Protein AF-A0A1Y4L3K4-F1 (afdb_monomer_lite)

pLDDT: mean 82.73, std 16.12, range [32.38, 98.12]

Secondary structure (DSSP, 8-state):
--HHHHHHHHHHHH-SEEE--SS-TT--EEEE--TTSPEEEEEEEEE-TTS-EEEEEEEEEEEE-SS---EEEEEES-S-------SHHHHHHHEEEEES-TTHHHHHHT-HHHHHHHHH-TT-EEEEEESST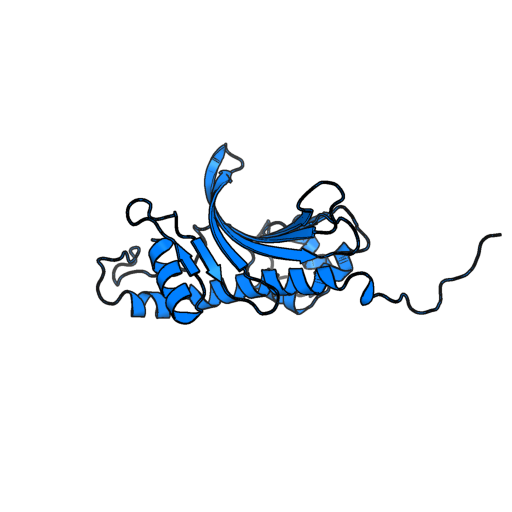T-SEEEEEEEEEGGGS---B-TTS-B--TTSTTHHHHHHTTSHHHHHHHHHHHHHHHHHHHHTTTTT-PPPS-------

Radius of gyration: 19.38 Å; chains: 1; bounding box: 45×39×70 Å

Structure (mmCIF, N/CA/C/O backbone):
data_AF-A0A1Y4L3K4-F1
#
_entry.id   AF-A0A1Y4L3K4-F1
#
loop_
_atom_site.group_PDB
_atom_site.id
_atom_site.type_symbol
_atom_site.label_atom_id
_atom_site.label_alt_id
_atom_site.label_comp_id
_atom_site.label_asym_id
_atom_site.label_entity_id
_atom_site.label_seq_id
_atom_site.pdbx_PDB_ins_code
_atom_site.Cartn_x
_atom_site.Cartn_y
_atom_site.Cartn_z
_atom_site.occupancy
_atom_site.B_iso_or_equiv
_atom_site.auth_seq_id
_atom_site.auth_comp_id
_atom_site.auth_asym_id
_atom_site.auth_atom_id
_atom_site.pdbx_PDB_model_num
ATOM 1 N N . MET A 1 1 ? 12.434 7.063 -12.873 1.00 58.94 1 MET A N 1
ATOM 2 C CA . MET A 1 1 ? 11.404 6.061 -13.219 1.00 58.94 1 MET A CA 1
ATOM 3 C C . MET A 1 1 ? 10.303 6.661 -14.079 1.00 58.94 1 MET A C 1
ATOM 5 O O . MET A 1 1 ? 9.925 7.800 -13.829 1.00 58.94 1 MET A O 1
ATOM 9 N N . ASN A 1 2 ? 9.775 5.928 -15.068 1.00 75.94 2 ASN A N 1
ATOM 10 C CA . ASN A 1 2 ? 8.477 6.252 -15.673 1.00 75.94 2 ASN A CA 1
ATOM 11 C C . ASN A 1 2 ? 7.408 5.359 -15.030 1.00 75.94 2 ASN A C 1
ATOM 13 O O . ASN A 1 2 ? 7.270 4.197 -15.408 1.00 75.94 2 ASN A O 1
ATOM 17 N N . TRP A 1 3 ? 6.687 5.899 -14.043 1.00 85.50 3 TRP A N 1
ATOM 18 C CA . TRP A 1 3 ? 5.635 5.194 -13.300 1.00 85.50 3 TRP A CA 1
ATOM 19 C C . TRP A 1 3 ? 4.641 4.487 -14.229 1.00 85.50 3 TRP A C 1
ATOM 21 O O . TRP A 1 3 ? 4.341 3.310 -14.034 1.00 85.50 3 TRP A O 1
ATOM 31 N N . ASN A 1 4 ? 4.196 5.167 -15.290 1.00 87.62 4 ASN A N 1
ATOM 32 C CA . ASN A 1 4 ? 3.233 4.610 -16.238 1.00 87.62 4 ASN A CA 1
ATOM 33 C C . ASN A 1 4 ? 3.753 3.362 -16.967 1.00 87.62 4 ASN A C 1
ATOM 35 O O . ASN A 1 4 ? 2.945 2.543 -17.397 1.00 87.62 4 ASN A O 1
ATOM 39 N N . ASP A 1 5 ? 5.067 3.228 -17.157 1.00 86.00 5 ASP A N 1
ATOM 40 C CA . ASP A 1 5 ? 5.658 2.095 -17.881 1.00 86.00 5 ASP A CA 1
ATOM 41 C C . ASP A 1 5 ? 5.740 0.869 -16.982 1.00 86.00 5 ASP A C 1
ATOM 43 O O . ASP A 1 5 ? 5.287 -0.210 -17.368 1.00 86.00 5 ASP A O 1
ATOM 47 N N . SER A 1 6 ? 6.255 1.046 -15.764 1.00 87.56 6 SER A N 1
ATOM 48 C CA . SER A 1 6 ? 6.294 -0.021 -14.764 1.00 87.56 6 SER A CA 1
ATOM 49 C C . SER A 1 6 ? 4.882 -0.494 -14.415 1.00 87.56 6 SER A C 1
ATOM 51 O O . SER A 1 6 ? 4.622 -1.698 -14.392 1.00 87.56 6 SER A O 1
ATOM 53 N N . LEU A 1 7 ? 3.941 0.442 -14.230 1.00 91.62 7 LEU A N 1
ATOM 54 C CA . LEU A 1 7 ? 2.546 0.115 -13.941 1.00 91.62 7 LEU A CA 1
ATOM 55 C C . LEU A 1 7 ? 1.859 -0.582 -15.125 1.00 91.62 7 LEU A C 1
ATOM 57 O O . LEU A 1 7 ? 1.079 -1.506 -14.910 1.00 91.62 7 LEU A O 1
ATOM 61 N N . TYR A 1 8 ? 2.180 -0.204 -16.368 1.00 90.88 8 TYR A N 1
ATOM 62 C CA . TYR A 1 8 ? 1.675 -0.892 -17.559 1.00 90.88 8 TYR A CA 1
ATOM 63 C C . TYR A 1 8 ? 2.115 -2.359 -17.595 1.00 90.88 8 TYR A C 1
ATOM 65 O O . TYR A 1 8 ? 1.287 -3.238 -17.828 1.00 90.88 8 TYR A O 1
ATOM 73 N N . TRP A 1 9 ? 3.395 -2.652 -17.351 1.00 91.25 9 TRP A N 1
ATOM 74 C CA . TRP A 1 9 ? 3.873 -4.038 -17.339 1.00 91.25 9 TRP A CA 1
ATOM 75 C C . TRP A 1 9 ? 3.301 -4.839 -16.169 1.00 91.25 9 TRP A C 1
ATOM 77 O O . TRP A 1 9 ? 2.897 -5.982 -16.369 1.00 91.25 9 TRP A O 1
ATOM 87 N N . TYR A 1 10 ? 3.160 -4.220 -14.996 1.00 94.50 10 TYR A N 1
ATOM 88 C CA . TYR A 1 10 ? 2.485 -4.840 -13.858 1.00 94.50 10 TYR A CA 1
ATOM 89 C C . TYR A 1 10 ? 1.027 -5.197 -14.175 1.00 94.50 10 TYR A C 1
ATOM 91 O O . TYR A 1 10 ? 0.609 -6.336 -13.972 1.00 94.50 10 TYR A O 1
ATOM 99 N N . TRP A 1 11 ? 0.277 -4.272 -14.781 1.00 95.12 11 TRP A N 1
ATOM 100 C CA . TRP A 1 11 ? -1.078 -4.532 -15.272 1.00 95.12 11 TRP A CA 1
ATOM 101 C C . TRP A 1 11 ? -1.118 -5.678 -16.292 1.00 95.12 11 TRP A C 1
ATOM 103 O O . TRP A 1 11 ? -1.978 -6.552 -16.207 1.00 95.12 11 TRP A O 1
ATOM 113 N N . ARG A 1 12 ? -0.169 -5.733 -17.235 1.00 94.12 12 ARG A N 1
ATOM 114 C CA . ARG A 1 12 ? -0.100 -6.817 -18.232 1.00 94.12 12 ARG A CA 1
ATOM 115 C C . ARG A 1 12 ? 0.054 -8.204 -17.605 1.00 94.12 12 ARG A C 1
ATOM 117 O O . ARG A 1 12 ? -0.363 -9.173 -18.237 1.00 94.12 12 ARG A O 1
ATOM 124 N N . GLU A 1 13 ? 0.666 -8.302 -16.427 1.00 94.31 13 GLU A N 1
ATOM 125 C CA . GLU A 1 13 ? 0.864 -9.566 -15.707 1.00 94.31 13 GLU A CA 1
ATOM 126 C C . GLU A 1 13 ? -0.266 -9.885 -14.721 1.00 94.31 13 GLU A C 1
ATOM 128 O O . GLU A 1 13 ? -0.588 -11.057 -14.527 1.00 94.31 13 GLU A O 1
ATOM 133 N N . ARG A 1 14 ? -0.865 -8.865 -14.097 1.00 95.38 14 ARG A N 1
ATOM 134 C CA . ARG A 1 14 ? -1.848 -9.031 -13.014 1.00 95.38 14 ARG A CA 1
ATOM 135 C C . ARG A 1 14 ? -3.307 -8.830 -13.435 1.00 95.38 14 ARG A C 1
ATOM 137 O O . ARG A 1 14 ? -4.197 -9.287 -12.726 1.00 95.38 14 ARG A O 1
ATOM 144 N N . GLY A 1 15 ? -3.558 -8.222 -14.592 1.00 94.38 15 GLY A N 1
ATOM 145 C CA . GLY A 1 15 ? -4.903 -7.920 -15.084 1.00 94.38 15 GLY A CA 1
ATOM 146 C C . GLY A 1 15 ? -5.520 -6.672 -14.444 1.00 94.38 15 GLY A C 1
ATOM 147 O O . GLY A 1 15 ? -4.814 -5.839 -13.874 1.00 94.38 15 GLY A O 1
ATOM 148 N N . GLY A 1 16 ? -6.843 -6.535 -14.570 1.00 95.75 16 GLY A N 1
ATOM 149 C CA . GLY A 1 16 ? -7.605 -5.357 -14.147 1.00 95.75 16 GLY A CA 1
ATOM 150 C C . GLY A 1 16 ? -7.757 -4.291 -15.237 1.00 95.75 16 GLY A C 1
ATOM 151 O O . GLY A 1 16 ? -7.582 -4.561 -16.430 1.00 95.75 16 GLY A O 1
ATOM 152 N N . GLU A 1 17 ? -8.052 -3.057 -14.829 1.00 97.19 17 GLU A N 1
ATOM 153 C CA . GLU A 1 17 ? -8.262 -1.912 -15.723 1.00 97.19 17 GLU A CA 1
ATOM 154 C C . GLU A 1 17 ? -7.189 -0.836 -15.519 1.00 97.19 17 GLU A C 1
ATOM 156 O O . GLU A 1 17 ? -7.050 -0.270 -14.434 1.00 97.19 17 GLU A O 1
ATOM 161 N N . PHE A 1 18 ? -6.438 -0.532 -16.580 1.00 94.94 18 PHE A N 1
ATOM 162 C CA . PHE A 1 18 ? -5.343 0.436 -16.558 1.00 94.94 18 PHE A CA 1
ATOM 163 C C . PHE A 1 18 ? -5.672 1.690 -17.368 1.00 94.94 18 PHE A C 1
ATOM 165 O O . PHE A 1 18 ? -6.027 1.619 -18.546 1.00 94.94 18 PHE A O 1
ATOM 172 N N . PHE A 1 19 ? -5.465 2.848 -16.746 1.00 93.19 19 PHE A N 1
ATOM 173 C CA . PHE A 1 19 ? -5.651 4.168 -17.333 1.00 93.19 19 PHE A CA 1
ATOM 174 C C . PHE A 1 19 ? -4.361 4.967 -17.183 1.00 93.19 19 PHE A C 1
ATOM 176 O O . PHE A 1 19 ? -3.813 5.082 -16.092 1.00 93.19 19 PHE A O 1
ATOM 183 N N . ALA A 1 20 ? -3.867 5.555 -18.268 1.00 89.06 20 ALA A N 1
ATOM 184 C CA . ALA A 1 20 ? -2.708 6.436 -18.206 1.00 89.06 20 ALA A CA 1
ATOM 185 C C . ALA A 1 20 ? -2.752 7.476 -19.319 1.00 89.06 20 ALA A C 1
ATOM 187 O O . ALA A 1 20 ? -3.169 7.193 -20.444 1.00 89.06 20 ALA A O 1
ATOM 188 N N . SER A 1 21 ? -2.256 8.676 -19.026 1.00 82.19 21 SER A N 1
ATOM 189 C CA . SER A 1 21 ? -1.976 9.660 -20.063 1.00 82.19 21 SER A CA 1
ATOM 190 C C . SER A 1 21 ? -0.603 9.417 -20.682 1.00 82.19 21 SER A C 1
ATOM 192 O O . SER A 1 21 ? 0.397 9.249 -19.985 1.00 82.19 21 SER A O 1
ATOM 194 N N . MET A 1 22 ? -0.541 9.494 -22.010 1.00 69.38 22 MET A N 1
ATOM 195 C CA . MET A 1 22 ? 0.723 9.544 -22.752 1.00 69.38 22 MET A CA 1
ATOM 196 C C . MET A 1 22 ? 1.490 10.854 -22.518 1.00 69.38 22 MET A C 1
ATOM 198 O O . MET A 1 22 ? 2.701 10.898 -22.711 1.00 69.38 22 MET A O 1
ATOM 202 N N . VAL A 1 23 ? 0.788 11.920 -22.118 1.00 75.00 23 VAL A N 1
ATOM 203 C CA . VAL A 1 23 ? 1.361 13.256 -21.888 1.00 75.00 23 VAL A CA 1
ATOM 204 C C . VAL A 1 23 ? 1.899 13.370 -20.461 1.00 75.00 23 VAL A C 1
ATOM 206 O O . VAL A 1 23 ? 2.991 13.892 -20.245 1.00 75.00 23 VAL A O 1
ATOM 209 N N . TRP A 1 24 ? 1.162 12.833 -19.486 1.00 73.75 24 TRP A N 1
ATOM 210 C CA . TRP A 1 24 ? 1.508 12.908 -18.066 1.00 73.75 24 TRP A CA 1
ATOM 211 C C . TRP A 1 24 ? 2.100 11.581 -17.580 1.00 73.75 24 TRP A C 1
ATOM 213 O O . TRP A 1 24 ? 1.365 10.652 -17.232 1.00 73.75 24 TRP A O 1
ATOM 223 N N . LYS A 1 25 ? 3.436 11.508 -17.537 1.00 70.75 25 LYS A N 1
ATOM 224 C CA . LYS A 1 25 ? 4.221 10.293 -17.226 1.00 70.75 25 LYS A CA 1
ATOM 225 C C . LYS A 1 25 ? 3.962 9.673 -15.843 1.00 70.75 25 LYS A C 1
ATOM 227 O O . LYS A 1 25 ? 4.294 8.512 -15.642 1.00 70.75 25 LYS A O 1
ATOM 232 N N . ASP A 1 26 ? 3.322 10.416 -14.942 1.00 74.31 26 ASP A N 1
ATOM 233 C CA . ASP A 1 26 ? 3.024 9.980 -13.571 1.00 74.31 26 ASP A CA 1
ATOM 234 C C . ASP A 1 26 ? 1.512 9.825 -13.300 1.00 74.31 26 ASP A C 1
ATOM 236 O O . ASP A 1 26 ? 1.094 9.691 -12.158 1.00 74.31 26 ASP A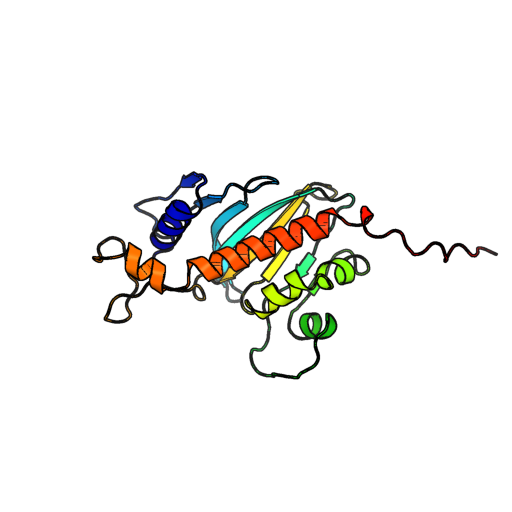 O 1
ATOM 240 N N . SER A 1 27 ? 0.671 9.865 -14.340 1.00 82.12 27 SER A N 1
ATOM 241 C CA . SER A 1 27 ? -0.802 9.823 -14.209 1.00 82.12 27 SER A CA 1
ATOM 242 C C . SER A 1 27 ? -1.417 8.421 -14.194 1.00 82.12 27 SER A C 1
ATOM 244 O O . SER A 1 27 ? -2.639 8.288 -14.213 1.00 82.12 27 SER A O 1
ATOM 246 N N . GLY A 1 28 ? -0.589 7.381 -14.233 1.00 89.06 28 GLY A N 1
ATOM 247 C CA . GLY A 1 28 ? -1.024 5.997 -14.309 1.00 89.06 28 GLY A CA 1
ATOM 248 C C . GLY A 1 28 ? -1.873 5.606 -13.106 1.00 89.06 28 GLY A C 1
ATOM 249 O O . GLY A 1 28 ? -1.483 5.827 -11.957 1.00 89.06 28 GLY A O 1
ATOM 250 N N . LEU A 1 29 ? -3.011 4.995 -13.401 1.00 94.88 29 LEU A N 1
ATOM 251 C CA . LEU A 1 29 ? -3.975 4.477 -12.452 1.00 94.88 29 LEU A CA 1
ATOM 252 C C . LEU A 1 29 ? -4.347 3.056 -12.869 1.00 94.88 29 LEU A C 1
ATOM 254 O O . LEU A 1 29 ? -4.583 2.784 -14.047 1.00 94.88 29 LEU A O 1
ATOM 258 N N . LEU A 1 30 ? -4.396 2.150 -11.902 1.00 97.31 30 LEU A N 1
ATOM 259 C CA . LEU A 1 30 ? -4.756 0.755 -12.108 1.00 97.31 30 LEU A CA 1
ATOM 260 C C . LEU A 1 30 ? -5.822 0.346 -11.091 1.00 97.31 30 LEU A C 1
ATOM 262 O O . LEU A 1 30 ? -5.594 0.428 -9.886 1.00 97.31 30 LEU A O 1
ATOM 266 N N . PHE A 1 31 ? -6.960 -0.133 -11.581 1.00 97.56 31 PHE A N 1
ATOM 267 C CA . PHE A 1 31 ? -7.890 -0.933 -10.794 1.00 97.56 31 PHE A CA 1
ATOM 268 C C . PHE A 1 31 ? -7.497 -2.395 -10.933 1.00 97.56 31 PHE A C 1
ATOM 270 O O . PHE A 1 31 ? -7.731 -3.013 -11.968 1.00 97.56 31 PHE A O 1
ATOM 277 N N . LEU A 1 32 ? -6.865 -2.932 -9.898 1.00 97.31 32 LEU A N 1
ATOM 278 C CA . LEU A 1 32 ? -6.470 -4.328 -9.848 1.00 97.31 32 LEU A CA 1
ATOM 279 C C . LEU A 1 32 ? -7.630 -5.169 -9.307 1.00 97.31 32 LEU A C 1
ATOM 281 O O . LEU A 1 32 ? -8.118 -4.910 -8.204 1.00 97.31 32 LEU A O 1
ATOM 285 N N . ASP A 1 33 ? -8.046 -6.184 -10.060 1.00 93.06 33 ASP A N 1
ATOM 286 C CA . ASP A 1 33 ? -9.106 -7.101 -9.642 1.00 93.06 33 ASP A CA 1
ATOM 287 C C . ASP A 1 33 ? -8.659 -7.945 -8.446 1.00 93.06 33 ASP A C 1
ATOM 289 O O . ASP A 1 33 ? -7.642 -8.636 -8.492 1.00 93.06 33 ASP A O 1
ATOM 293 N N . MET A 1 34 ? -9.452 -7.925 -7.373 1.00 89.44 34 MET A N 1
ATOM 294 C CA . MET A 1 34 ? -9.202 -8.721 -6.172 1.00 89.44 34 MET A CA 1
ATOM 295 C C . MET A 1 34 ? -10.482 -9.434 -5.711 1.00 89.44 34 MET A C 1
ATOM 297 O O . MET A 1 34 ? -11.577 -8.905 -5.916 1.00 89.44 34 MET A O 1
ATOM 301 N N . PRO A 1 35 ? -10.380 -10.576 -4.997 1.00 83.25 35 PRO A N 1
ATOM 302 C CA . PRO A 1 35 ? -11.546 -11.361 -4.570 1.00 83.25 35 PRO A CA 1
ATOM 303 C C . PRO A 1 35 ? -12.603 -10.602 -3.750 1.00 83.25 35 PRO A C 1
ATOM 305 O O . PRO A 1 35 ? -13.779 -10.945 -3.796 1.00 83.25 35 PRO A O 1
ATOM 308 N N . MET A 1 36 ? -12.199 -9.578 -2.991 1.00 82.19 36 MET A N 1
ATOM 309 C CA . MET A 1 36 ? -13.072 -8.804 -2.090 1.00 82.19 36 MET A CA 1
ATOM 310 C C . MET A 1 36 ? -13.332 -7.373 -2.599 1.00 82.19 36 MET A C 1
ATOM 312 O O . MET A 1 36 ? -13.662 -6.481 -1.820 1.00 82.19 36 MET A O 1
ATOM 316 N N . GLY A 1 37 ? -13.170 -7.151 -3.905 1.00 86.50 37 GLY A N 1
ATOM 317 C CA . GLY A 1 37 ? -13.318 -5.847 -4.555 1.00 86.50 37 GLY A CA 1
ATOM 318 C C . GLY A 1 37 ? -11.973 -5.215 -4.921 1.00 86.50 37 GLY A C 1
ATOM 319 O O . GLY A 1 37 ? -10.964 -5.522 -4.285 1.00 86.50 37 GLY A O 1
ATOM 320 N N . PRO A 1 38 ? -11.942 -4.349 -5.948 1.00 93.88 38 PRO A N 1
ATOM 321 C CA . PRO A 1 38 ? -10.705 -3.930 -6.593 1.00 93.88 38 PRO A CA 1
ATOM 322 C C . PRO A 1 38 ? -9.794 -3.119 -5.667 1.00 93.88 38 PRO A C 1
ATOM 324 O O . PRO A 1 38 ? -10.262 -2.358 -4.814 1.00 93.88 38 PRO A O 1
ATOM 327 N N . ALA A 1 39 ? -8.485 -3.250 -5.878 1.00 97.31 39 ALA A N 1
ATOM 328 C CA . ALA A 1 39 ? -7.497 -2.330 -5.332 1.00 97.31 39 ALA A CA 1
ATOM 329 C C . ALA A 1 39 ? -7.272 -1.185 -6.322 1.00 97.31 39 ALA A C 1
ATOM 331 O O . ALA A 1 39 ? -6.984 -1.423 -7.493 1.00 97.31 39 ALA A O 1
ATOM 332 N N . LEU A 1 40 ? -7.370 0.054 -5.850 1.00 97.81 40 LEU A N 1
ATOM 333 C CA . LEU A 1 40 ? -6.941 1.221 -6.611 1.00 97.81 40 LEU A CA 1
ATOM 334 C C . LEU A 1 40 ? -5.448 1.443 -6.377 1.00 97.81 40 LEU A C 1
ATOM 336 O O . LEU A 1 40 ? -5.037 1.660 -5.240 1.00 97.81 40 LEU A O 1
ATOM 340 N N . ILE A 1 41 ? -4.658 1.425 -7.445 1.00 97.56 41 ILE A N 1
ATOM 341 C CA . ILE A 1 41 ? -3.227 1.719 -7.437 1.00 97.56 41 ILE A CA 1
ATOM 342 C C . ILE A 1 41 ? -3.000 3.001 -8.232 1.00 97.56 41 ILE A C 1
ATOM 344 O O . ILE A 1 41 ? -3.333 3.068 -9.415 1.00 97.56 41 ILE A O 1
ATOM 348 N N . GLN A 1 42 ? -2.424 4.017 -7.599 1.00 94.94 42 GLN A N 1
ATOM 349 C CA . GLN A 1 42 ? -2.160 5.307 -8.238 1.00 94.94 42 GLN A CA 1
ATOM 350 C C . GLN A 1 42 ? -0.913 5.982 -7.670 1.00 94.94 42 GLN A C 1
ATOM 352 O O . GLN A 1 42 ? -0.493 5.687 -6.551 1.00 94.94 42 GLN A O 1
ATOM 357 N N . CYS A 1 43 ? -0.345 6.911 -8.437 1.00 91.75 43 CYS A N 1
ATOM 358 C CA . CYS A 1 43 ? 0.689 7.826 -7.968 1.00 91.75 43 CYS A CA 1
ATOM 359 C C . CYS A 1 43 ? 0.060 9.198 -7.690 1.00 91.75 43 CYS A C 1
ATOM 361 O O . CYS A 1 43 ? -0.536 9.816 -8.569 1.00 91.75 43 CYS A O 1
ATOM 363 N N . GLU A 1 44 ? 0.201 9.683 -6.463 1.00 89.75 44 GLU A N 1
ATOM 364 C CA . GLU A 1 44 ? -0.325 10.961 -5.997 1.00 89.75 44 GLU A CA 1
ATOM 365 C C . GLU A 1 44 ? 0.814 11.955 -5.774 1.00 89.75 44 GLU A C 1
ATOM 367 O O . GLU A 1 44 ? 1.882 11.606 -5.268 1.00 89.75 44 GLU A O 1
ATOM 372 N N . LEU A 1 45 ? 0.568 13.221 -6.106 1.00 89.25 45 LEU A N 1
ATOM 373 C CA . LEU A 1 45 ? 1.449 14.319 -5.734 1.00 89.25 45 LEU A CA 1
ATOM 374 C C . LEU A 1 45 ? 0.993 14.868 -4.380 1.00 89.25 45 LEU A C 1
ATOM 376 O O . LEU A 1 45 ? -0.111 15.402 -4.264 1.00 89.25 45 LEU A O 1
ATOM 380 N N . VAL A 1 46 ? 1.829 14.727 -3.356 1.00 89.00 46 VAL A N 1
ATOM 381 C CA . VAL A 1 46 ? 1.486 15.078 -1.975 1.00 89.00 46 VAL A CA 1
ATOM 382 C C . VAL A 1 46 ? 2.451 16.112 -1.395 1.00 89.00 46 VAL A C 1
ATOM 384 O O . VAL A 1 46 ? 3.631 16.123 -1.741 1.00 89.00 46 VAL A O 1
ATOM 387 N N . PRO A 1 47 ? 1.985 16.994 -0.495 1.00 85.94 47 PRO A N 1
ATOM 388 C CA . PRO A 1 47 ? 2.863 17.937 0.181 1.00 85.94 47 PRO A CA 1
ATOM 389 C C . PRO A 1 47 ? 3.737 17.237 1.227 1.00 85.94 47 PRO A C 1
ATOM 391 O O . PRO A 1 47 ? 3.252 16.584 2.157 1.00 85.94 47 PRO A O 1
ATOM 394 N N . GLY A 1 48 ? 5.046 17.423 1.100 1.00 79.12 48 GLY A N 1
ATOM 395 C CA . GLY A 1 48 ? 6.036 17.059 2.101 1.00 79.12 48 GLY A CA 1
ATOM 396 C C . GLY A 1 48 ? 6.063 18.036 3.278 1.00 79.12 48 GLY A C 1
ATOM 397 O O . GLY A 1 48 ? 5.433 19.094 3.275 1.00 79.12 48 GLY A O 1
ATOM 398 N N . ARG A 1 49 ? 6.846 17.708 4.314 1.00 73.75 49 ARG A N 1
ATOM 399 C CA . ARG A 1 49 ? 6.957 18.545 5.530 1.00 73.75 49 ARG A CA 1
ATOM 400 C C . ARG A 1 49 ? 7.532 19.939 5.266 1.00 73.75 49 ARG A C 1
ATOM 402 O O . ARG A 1 49 ? 7.218 20.861 6.006 1.00 73.75 49 ARG A O 1
ATOM 409 N N . SER A 1 50 ? 8.370 20.078 4.240 1.00 78.56 50 SER A N 1
ATOM 410 C CA . SER A 1 50 ? 8.945 21.354 3.799 1.00 78.56 50 SER A CA 1
ATOM 411 C C . SER A 1 50 ? 8.002 22.165 2.901 1.00 78.56 50 SER A C 1
ATOM 413 O O . SER A 1 50 ? 8.380 23.241 2.448 1.00 78.56 50 SER A O 1
ATOM 415 N N . GLY A 1 51 ? 6.807 21.648 2.594 1.00 81.06 51 GLY A N 1
ATOM 416 C CA . GLY A 1 51 ? 5.901 22.215 1.594 1.00 81.06 51 GLY A CA 1
ATOM 417 C C . GLY A 1 51 ? 6.272 21.868 0.148 1.00 81.06 51 GLY A C 1
ATOM 418 O O . GLY A 1 51 ? 5.481 22.133 -0.754 1.00 81.06 51 GLY A O 1
ATOM 419 N N . MET A 1 52 ? 7.431 21.242 -0.089 1.00 86.75 52 MET A N 1
ATOM 420 C CA . MET A 1 52 ? 7.766 20.686 -1.401 1.00 86.75 52 MET A CA 1
ATOM 421 C C . MET A 1 52 ? 6.879 19.484 -1.702 1.00 86.75 52 MET A C 1
ATOM 423 O O . MET A 1 52 ? 6.654 18.640 -0.836 1.00 86.75 52 MET A O 1
ATOM 427 N N . LEU A 1 53 ? 6.379 19.422 -2.932 1.00 87.81 53 LEU A N 1
ATOM 428 C CA . LEU A 1 53 ? 5.589 18.298 -3.404 1.00 87.81 53 LEU A CA 1
ATOM 429 C C . LEU A 1 53 ? 6.511 17.118 -3.717 1.00 87.81 53 LEU A C 1
ATOM 431 O O . LEU A 1 53 ? 7.508 17.285 -4.418 1.00 87.81 53 LEU A O 1
ATOM 435 N N . HIS A 1 54 ? 6.155 15.934 -3.232 1.00 88.31 54 HIS A N 1
ATOM 436 C CA . HIS A 1 54 ? 6.792 14.669 -3.591 1.00 88.31 54 HIS A CA 1
ATOM 437 C C . HIS A 1 54 ? 5.729 13.671 -4.049 1.00 88.31 54 HIS A C 1
ATOM 439 O O . HIS A 1 54 ? 4.527 13.885 -3.867 1.00 88.31 54 HIS A O 1
ATOM 445 N N . ARG A 1 55 ? 6.165 12.598 -4.704 1.00 89.12 55 ARG A N 1
ATOM 446 C CA . ARG A 1 55 ? 5.262 11.580 -5.243 1.00 89.12 55 ARG A CA 1
ATOM 447 C C . ARG A 1 55 ? 5.128 10.431 -4.258 1.00 89.12 55 ARG A C 1
ATOM 449 O O . ARG A 1 55 ? 6.125 9.905 -3.775 1.00 89.12 55 ARG A O 1
ATOM 456 N N . GLU A 1 56 ? 3.901 10.009 -3.999 1.00 92.19 56 GLU A N 1
ATOM 457 C CA . GLU A 1 56 ? 3.616 8.791 -3.250 1.00 92.19 56 GLU A CA 1
ATOM 458 C C . GLU A 1 56 ? 2.769 7.861 -4.096 1.00 92.19 56 GLU A C 1
ATOM 460 O O . GLU A 1 56 ? 1.764 8.276 -4.667 1.00 92.19 56 GLU A O 1
ATOM 465 N N . ILE A 1 57 ? 3.130 6.586 -4.122 1.00 93.69 57 ILE A N 1
ATOM 466 C CA . ILE A 1 57 ? 2.179 5.574 -4.552 1.00 93.69 57 ILE A CA 1
ATOM 467 C C . ILE A 1 57 ? 1.195 5.281 -3.430 1.00 93.69 57 ILE A C 1
ATOM 469 O O . ILE A 1 57 ? 1.559 5.258 -2.250 1.00 93.69 57 ILE A O 1
ATOM 473 N N . ALA A 1 58 ? -0.047 5.035 -3.815 1.00 96.12 58 ALA A N 1
ATOM 474 C CA . ALA A 1 58 ? -1.112 4.615 -2.932 1.00 96.12 58 ALA A CA 1
ATOM 475 C C . ALA A 1 58 ? -1.786 3.373 -3.512 1.00 96.12 58 ALA A C 1
ATOM 477 O O . ALA A 1 58 ? -2.192 3.364 -4.674 1.00 96.12 58 ALA A O 1
ATOM 478 N N . ILE A 1 59 ? -1.900 2.342 -2.679 1.00 97.94 59 ILE A N 1
ATOM 479 C CA . ILE A 1 59 ? -2.727 1.164 -2.921 1.00 97.94 59 ILE A CA 1
ATOM 480 C C . ILE A 1 59 ? -3.872 1.227 -1.926 1.00 97.94 59 ILE A C 1
ATOM 482 O O . ILE A 1 59 ? -3.649 1.110 -0.719 1.00 97.94 59 ILE A O 1
ATOM 486 N N . THR A 1 60 ? -5.083 1.426 -2.429 1.00 98.06 60 THR A N 1
ATOM 487 C CA . THR A 1 60 ? -6.273 1.666 -1.619 1.00 98.06 60 THR A CA 1
ATOM 488 C C . THR A 1 60 ? -7.329 0.604 -1.873 1.00 98.06 60 THR A C 1
ATOM 490 O O . THR A 1 60 ? -7.714 0.332 -3.007 1.00 98.06 60 THR A O 1
ATOM 493 N N . LEU A 1 61 ? -7.831 0.033 -0.784 1.00 97.38 61 LEU A N 1
ATOM 494 C CA . LEU A 1 61 ? -8.902 -0.953 -0.755 1.00 97.38 61 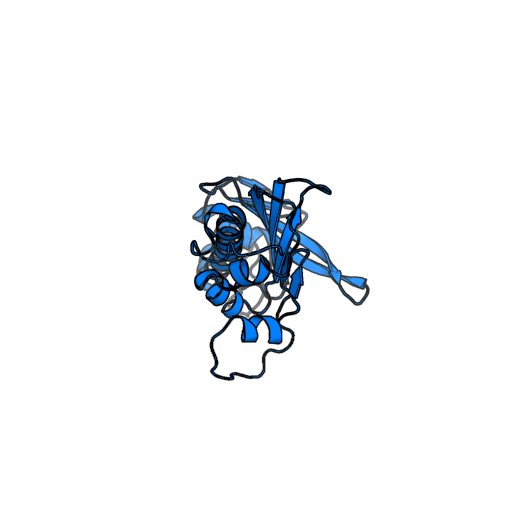LEU A CA 1
ATOM 495 C C . LEU A 1 61 ? -10.061 -0.426 0.086 1.00 97.38 61 LEU A C 1
ATOM 497 O O . LEU A 1 61 ? -9.854 0.276 1.079 1.00 97.38 61 LEU A O 1
ATOM 501 N N . ARG A 1 62 ? -11.286 -0.823 -0.262 1.00 95.31 62 ARG A N 1
ATOM 502 C CA . ARG A 1 62 ? -12.441 -0.642 0.623 1.00 95.31 62 ARG A CA 1
ATOM 503 C C . ARG A 1 62 ? -12.474 -1.741 1.679 1.00 95.31 62 ARG A C 1
ATOM 505 O O . ARG A 1 62 ? -12.145 -2.892 1.404 1.00 95.31 62 ARG A O 1
ATOM 512 N N . ALA A 1 63 ? -12.904 -1.372 2.876 1.00 92.94 63 ALA A N 1
ATOM 513 C CA . ALA A 1 63 ? -13.175 -2.281 3.977 1.00 92.94 63 ALA A CA 1
ATOM 514 C C . ALA A 1 63 ? -14.521 -1.931 4.616 1.00 92.94 63 ALA A C 1
ATOM 516 O O . ALA A 1 63 ? -14.907 -0.762 4.671 1.00 92.94 63 ALA A O 1
ATOM 517 N N . SER A 1 64 ? -15.204 -2.934 5.155 1.00 90.50 64 SER A N 1
ATOM 518 C CA . SER A 1 64 ? -16.394 -2.748 5.984 1.00 90.50 64 SER A CA 1
ATOM 519 C C . SER A 1 64 ? -16.058 -3.200 7.397 1.00 90.50 64 SER A C 1
ATOM 521 O O . SER A 1 64 ? -15.635 -4.333 7.608 1.00 90.50 64 SER A O 1
ATOM 523 N N . MET A 1 65 ? -16.216 -2.305 8.367 1.00 89.56 65 MET A N 1
ATOM 524 C CA . MET A 1 65 ? -15.892 -2.554 9.770 1.00 89.56 65 MET A CA 1
ATOM 525 C C . MET A 1 65 ? -17.124 -2.288 10.625 1.00 89.56 65 MET A C 1
ATOM 527 O O . MET A 1 65 ? -17.888 -1.373 10.336 1.00 89.56 65 MET A O 1
ATOM 531 N N . GLU A 1 66 ? -17.309 -3.047 11.704 1.00 86.62 66 GLU A N 1
ATOM 532 C CA . GLU A 1 66 ? -18.505 -2.897 12.548 1.00 86.62 66 GLU A CA 1
ATOM 533 C C . GLU A 1 66 ? -18.583 -1.539 13.253 1.00 86.62 66 GLU A C 1
ATOM 535 O O . GLU A 1 66 ? -19.672 -1.037 13.535 1.00 86.62 66 GLU A O 1
ATOM 540 N N . GLN A 1 67 ? -17.425 -0.933 13.518 1.00 86.00 67 GLN A N 1
ATOM 541 C CA . GLN A 1 67 ? -17.311 0.364 14.171 1.00 86.00 67 GLN A CA 1
ATOM 542 C C . GLN A 1 67 ? -16.332 1.270 13.416 1.00 86.00 67 GLN A C 1
ATOM 544 O O . GLN A 1 67 ? -15.326 0.764 12.894 1.00 86.00 67 GLN A O 1
ATOM 549 N N . PRO A 1 68 ? -16.592 2.594 13.391 1.00 89.94 68 PRO A N 1
ATOM 550 C CA . PRO A 1 68 ? -15.661 3.582 12.862 1.00 89.94 68 PRO A CA 1
ATOM 551 C C . PRO A 1 68 ? -14.293 3.467 13.532 1.00 89.94 68 PRO A C 1
ATOM 553 O O . PRO A 1 68 ? -14.187 3.421 14.757 1.00 89.94 68 PRO A O 1
ATOM 556 N N . TYR A 1 69 ? -13.240 3.432 12.727 1.00 91.25 69 TYR A N 1
ATOM 557 C CA . TYR A 1 69 ? -11.882 3.241 13.202 1.00 91.25 69 TYR A CA 1
ATOM 558 C C . TYR A 1 69 ? -10.881 3.976 12.330 1.00 91.25 69 TYR A C 1
ATOM 560 O O . TYR A 1 69 ? -10.902 3.910 11.102 1.00 91.25 69 TYR A O 1
ATOM 568 N N . TYR A 1 70 ? -9.974 4.670 12.998 1.00 93.25 70 TYR A N 1
ATOM 569 C CA . TYR A 1 70 ? -8.858 5.340 12.372 1.00 93.25 70 TYR A CA 1
ATOM 570 C C . TYR A 1 70 ? -7.553 4.754 12.899 1.00 93.25 70 TYR A C 1
ATOM 572 O O . TYR A 1 70 ? -7.380 4.595 14.108 1.00 93.25 70 TYR A O 1
ATOM 580 N N . LEU A 1 71 ? -6.622 4.499 11.985 1.00 94.56 71 LEU A N 1
ATOM 581 C CA . LEU A 1 71 ? -5.253 4.099 12.270 1.00 94.56 71 LEU A CA 1
ATOM 582 C C . LEU A 1 71 ? -4.307 4.714 11.242 1.00 94.56 71 LEU A C 1
ATOM 584 O O . LEU A 1 71 ? -4.565 4.674 10.045 1.00 94.56 71 LEU A O 1
ATOM 588 N N . ILE A 1 72 ? -3.158 5.196 11.697 1.00 95.31 72 ILE A N 1
ATOM 589 C CA . ILE A 1 72 ? -1.993 5.457 10.857 1.00 95.31 72 ILE A CA 1
ATOM 590 C C . ILE A 1 72 ? -0.784 4.782 11.487 1.00 95.31 72 ILE A C 1
ATOM 592 O O . ILE A 1 72 ? -0.434 5.079 12.628 1.00 95.31 72 ILE A O 1
ATOM 596 N N . VAL A 1 73 ? -0.103 3.951 10.706 1.00 94.62 73 VAL A N 1
ATOM 597 C CA . VAL A 1 73 ? 1.222 3.404 11.002 1.00 94.62 73 VAL A CA 1
ATOM 598 C C . VAL A 1 73 ? 2.200 4.057 10.036 1.00 94.62 73 VAL A C 1
ATOM 600 O O . VAL A 1 73 ? 2.189 3.765 8.844 1.00 94.62 73 VAL A O 1
ATOM 603 N N . ARG A 1 74 ? 3.025 4.986 10.522 1.00 93.31 74 ARG A N 1
ATOM 604 C CA . ARG A 1 74 ? 3.985 5.713 9.677 1.00 93.31 74 ARG A CA 1
ATOM 605 C C . ARG A 1 74 ? 5.157 4.820 9.240 1.00 93.31 74 ARG A C 1
ATOM 607 O O . ARG A 1 74 ? 5.424 3.785 9.846 1.00 93.31 74 ARG A O 1
ATOM 614 N N . ARG A 1 75 ? 5.878 5.268 8.208 1.00 90.69 75 ARG A N 1
ATOM 615 C CA . ARG A 1 75 ? 7.203 4.752 7.819 1.00 90.69 75 ARG A CA 1
ATOM 616 C C . ARG A 1 75 ? 8.181 4.771 8.996 1.00 90.69 75 ARG A C 1
ATOM 618 O O . ARG A 1 75 ? 7.997 5.560 9.933 1.00 90.69 75 ARG A O 1
ATOM 625 N N . GLU A 1 76 ? 9.193 3.914 8.949 1.00 88.75 76 GLU A N 1
ATOM 626 C CA . GLU A 1 76 ? 10.211 3.846 10.000 1.00 88.75 76 GLU A CA 1
ATOM 627 C C . GLU A 1 76 ? 11.001 5.153 10.113 1.00 88.75 76 GLU A C 1
ATOM 629 O O . GLU A 1 76 ? 11.253 5.839 9.121 1.00 88.75 76 GLU A O 1
ATOM 634 N N . ARG A 1 77 ? 11.353 5.534 11.348 1.00 68.19 77 ARG A N 1
ATOM 635 C CA . ARG A 1 77 ? 12.104 6.770 11.626 1.00 68.19 77 ARG A CA 1
ATOM 636 C C . ARG A 1 77 ? 13.622 6.605 11.496 1.00 68.19 77 ARG A C 1
ATOM 638 O O . ARG A 1 77 ? 14.287 7.608 11.262 1.00 68.19 77 ARG A O 1
ATOM 645 N N . PHE A 1 78 ? 14.151 5.389 11.656 1.00 55.25 78 PHE A N 1
ATOM 646 C CA . PHE A 1 78 ? 15.588 5.100 11.680 1.00 55.25 78 PHE A CA 1
ATOM 647 C C . PHE A 1 78 ? 15.875 3.702 11.116 1.00 55.25 78 PHE A C 1
ATOM 649 O O . PHE A 1 78 ? 15.334 2.720 11.613 1.00 55.25 78 PHE A O 1
ATOM 656 N N . SER A 1 79 ? 16.750 3.609 10.115 1.00 49.94 79 SER A N 1
ATOM 657 C CA . SER A 1 79 ? 17.205 2.359 9.489 1.00 49.94 79 SER A CA 1
ATOM 658 C C . SER A 1 79 ? 18.578 1.930 10.030 1.00 49.94 79 SER A C 1
ATOM 660 O O . SER A 1 79 ? 19.529 1.821 9.259 1.00 49.94 79 SER A O 1
ATOM 662 N N . GLY A 1 80 ? 18.742 1.805 11.354 1.00 42.12 80 GLY A N 1
ATOM 663 C CA . GLY A 1 80 ? 20.095 1.743 11.935 1.00 42.12 80 GLY A CA 1
ATOM 664 C C . GLY A 1 80 ? 20.301 0.950 13.221 1.00 42.12 80 GLY A C 1
ATOM 665 O O . GLY A 1 80 ? 21.318 1.167 13.873 1.00 42.12 80 GLY A O 1
ATOM 666 N N . ARG A 1 81 ? 19.390 0.062 13.625 1.00 41.91 81 ARG A N 1
ATOM 667 C CA . ARG A 1 81 ? 19.673 -0.841 14.748 1.00 41.91 81 ARG A CA 1
ATOM 668 C C . ARG A 1 81 ? 18.956 -2.17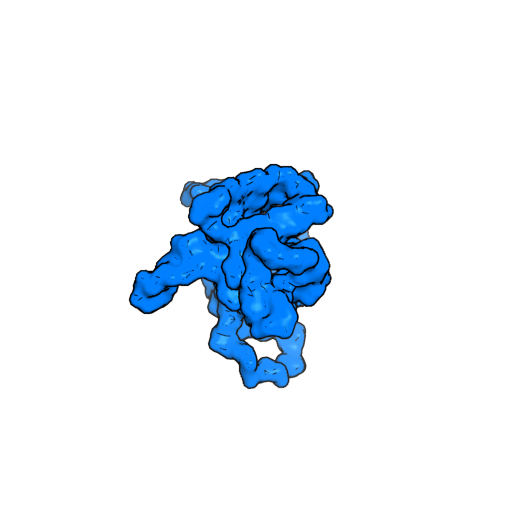1 14.554 1.00 41.91 81 ARG A C 1
ATOM 670 O O . ARG A 1 81 ? 17.737 -2.240 14.670 1.00 41.91 81 ARG A O 1
ATOM 677 N N . GLU A 1 82 ? 19.725 -3.181 14.171 1.00 49.62 82 GLU A N 1
ATOM 678 C CA . GLU A 1 82 ? 19.325 -4.583 14.242 1.00 49.62 82 GLU A CA 1
ATOM 679 C C . GLU A 1 82 ? 19.445 -5.002 15.710 1.00 49.62 82 GLU A C 1
ATOM 681 O O . GLU A 1 82 ? 20.520 -5.386 16.156 1.00 49.62 82 GLU A O 1
ATOM 686 N N . ASP A 1 83 ? 18.369 -4.848 16.480 1.00 47.91 83 ASP A N 1
ATOM 687 C CA . ASP A 1 83 ? 18.257 -5.490 17.789 1.00 47.91 83 ASP A CA 1
ATOM 688 C C . ASP A 1 83 ? 17.263 -6.658 17.642 1.00 47.91 83 ASP A C 1
ATOM 690 O O . ASP A 1 83 ? 16.112 -6.479 17.236 1.00 47.91 83 ASP A O 1
ATOM 694 N N . GLU A 1 84 ? 17.750 -7.870 17.911 1.00 47.97 84 GLU A N 1
ATOM 695 C CA . GLU A 1 84 ? 17.029 -9.143 17.828 1.00 47.97 84 GLU A CA 1
ATOM 696 C C . GLU A 1 84 ? 15.979 -9.269 18.948 1.00 47.97 84 GLU A C 1
ATOM 698 O O . GLU A 1 84 ? 16.191 -9.983 19.919 1.00 47.97 84 GLU A O 1
ATOM 703 N N . GLU A 1 85 ? 14.822 -8.612 18.837 1.00 46.84 85 GLU A N 1
ATOM 704 C CA . GLU A 1 85 ? 13.655 -8.953 19.669 1.00 46.84 85 GLU A CA 1
ATOM 705 C C . GLU A 1 85 ? 12.331 -8.735 18.909 1.00 46.84 85 GLU A C 1
ATOM 707 O O . GLU A 1 85 ? 11.791 -7.637 18.782 1.00 46.84 85 GLU A O 1
ATOM 712 N N . SER A 1 86 ? 11.803 -9.839 18.372 1.00 48.75 86 SER A N 1
ATOM 713 C CA . SER A 1 86 ? 10.630 -9.905 17.493 1.00 48.75 86 SER A CA 1
ATOM 714 C C . SER A 1 86 ? 9.314 -9.667 18.256 1.00 48.75 86 SER A C 1
ATOM 716 O O . SER A 1 86 ? 8.799 -10.571 18.919 1.00 48.75 86 SER A O 1
ATOM 718 N N . GLY A 1 87 ? 8.698 -8.486 18.104 1.00 56.16 87 GLY A N 1
ATOM 719 C CA . GLY A 1 87 ? 7.346 -8.232 18.623 1.00 56.16 87 GLY A CA 1
ATOM 720 C C . GLY A 1 87 ? 6.659 -6.953 18.122 1.00 56.16 87 GLY A C 1
ATOM 721 O O . GLY A 1 87 ? 7.256 -6.117 17.450 1.00 56.16 87 GLY A O 1
ATOM 722 N N . VAL A 1 88 ? 5.380 -6.771 18.489 1.00 56.38 88 VAL A N 1
ATOM 723 C CA . VAL A 1 88 ? 4.573 -5.552 18.209 1.00 56.38 88 VAL A CA 1
ATOM 724 C C . VAL A 1 88 ? 5.208 -4.298 18.817 1.00 56.38 88 VAL A C 1
ATOM 726 O O . VAL A 1 88 ? 5.111 -3.209 18.247 1.00 56.38 88 VAL A O 1
ATOM 729 N N . PHE A 1 89 ? 5.872 -4.459 19.967 1.00 53.72 89 PHE A N 1
ATOM 730 C CA . PHE A 1 89 ? 6.600 -3.385 20.636 1.00 53.72 89 PHE A CA 1
ATOM 731 C C . PHE A 1 89 ? 7.697 -2.808 19.731 1.00 53.72 89 PHE A C 1
ATOM 733 O O . PHE A 1 89 ? 7.770 -1.588 19.606 1.00 53.72 89 PHE A O 1
ATOM 740 N N . GLU A 1 90 ? 8.446 -3.638 18.999 1.00 63.59 90 GLU A N 1
ATOM 741 C CA . GLU A 1 90 ? 9.493 -3.189 18.070 1.00 63.59 90 GLU A CA 1
ATOM 742 C C . GLU A 1 90 ? 8.920 -2.301 16.949 1.00 63.59 90 GLU A C 1
ATOM 744 O O . GLU A 1 90 ? 9.413 -1.198 16.701 1.00 63.59 90 GLU A O 1
ATOM 749 N N . LEU A 1 91 ? 7.804 -2.712 16.331 1.00 65.19 91 LEU A N 1
ATOM 750 C CA . LEU A 1 91 ? 7.134 -1.905 15.304 1.00 65.19 91 LEU A CA 1
ATOM 751 C C . LEU A 1 91 ? 6.668 -0.556 15.859 1.00 65.19 91 LEU A C 1
ATOM 753 O O . LEU A 1 91 ? 6.851 0.468 15.204 1.00 65.19 91 LEU A O 1
ATOM 757 N N . SER A 1 92 ? 6.100 -0.533 17.068 1.00 63.47 92 SER A N 1
ATOM 758 C CA . SER A 1 92 ? 5.651 0.712 17.710 1.00 63.47 92 SER A CA 1
ATOM 759 C C . SER A 1 92 ? 6.793 1.642 18.134 1.00 63.47 92 SER A C 1
ATOM 761 O O . SER A 1 92 ? 6.601 2.855 18.217 1.00 63.47 92 SER A O 1
ATOM 763 N N . VAL A 1 93 ? 7.987 1.089 18.361 1.00 68.12 93 VAL A N 1
ATOM 764 C CA . VAL A 1 93 ? 9.209 1.846 18.659 1.00 68.12 93 VAL A CA 1
ATOM 765 C C . VAL A 1 93 ? 9.802 2.434 17.375 1.00 68.12 93 VAL A C 1
ATOM 767 O O . VAL A 1 93 ? 10.184 3.606 17.346 1.00 68.12 93 VAL A O 1
ATOM 770 N N . ARG A 1 94 ? 9.830 1.659 16.284 1.00 79.62 94 ARG A N 1
ATOM 771 C CA . ARG A 1 94 ? 10.417 2.076 14.995 1.00 79.62 94 ARG A CA 1
ATOM 772 C C . ARG A 1 94 ? 9.503 2.999 14.189 1.00 79.62 94 ARG A C 1
ATOM 774 O O . ARG A 1 94 ? 9.985 3.834 13.414 1.00 79.62 94 ARG A O 1
ATOM 781 N N . ARG A 1 95 ? 8.184 2.884 14.376 1.00 87.25 95 ARG A N 1
ATOM 782 C CA . ARG A 1 95 ? 7.152 3.586 13.599 1.00 87.25 95 ARG A CA 1
ATOM 783 C C . ARG A 1 95 ? 6.256 4.422 14.501 1.00 87.25 95 ARG A C 1
ATOM 785 O O . ARG A 1 95 ? 5.847 4.011 15.576 1.00 87.25 95 ARG A O 1
ATOM 792 N N . ASN A 1 96 ? 5.874 5.611 14.033 1.00 89.00 96 ASN A N 1
ATOM 793 C CA . ASN A 1 96 ? 4.861 6.398 14.739 1.00 89.00 96 ASN A CA 1
ATOM 794 C C . ASN A 1 96 ? 3.465 5.847 14.432 1.00 89.00 96 ASN A C 1
ATOM 796 O O . ASN A 1 96 ? 3.038 5.893 13.277 1.00 89.00 96 ASN A O 1
ATOM 800 N N . ILE A 1 97 ? 2.763 5.387 15.465 1.00 91.25 97 ILE A N 1
ATOM 801 C CA . ILE A 1 97 ? 1.398 4.869 15.360 1.00 91.25 97 ILE A CA 1
ATOM 802 C C . ILE A 1 97 ? 0.422 5.880 15.967 1.00 91.25 97 ILE A C 1
ATOM 804 O O . ILE A 1 97 ? 0.672 6.438 17.036 1.00 91.25 97 ILE A O 1
ATOM 808 N N . ARG A 1 98 ? -0.693 6.133 15.279 1.00 92.69 98 ARG A N 1
ATOM 809 C CA . ARG A 1 98 ? -1.813 6.953 15.765 1.00 92.69 98 ARG A CA 1
ATOM 810 C C . ARG A 1 98 ? -3.107 6.210 15.512 1.00 92.69 98 ARG A C 1
ATOM 812 O O . ARG A 1 98 ? -3.296 5.734 14.403 1.00 92.69 98 ARG A O 1
ATOM 819 N N . SER A 1 99 ? -3.992 6.143 16.494 1.00 93.19 99 SER A N 1
ATOM 820 C CA . SER A 1 99 ? -5.229 5.374 16.381 1.00 93.19 99 SER A CA 1
ATOM 821 C C . SER A 1 99 ? -6.358 5.991 17.195 1.00 93.19 99 SER A C 1
ATOM 823 O O . SER A 1 99 ? -6.090 6.678 18.180 1.00 93.19 99 SER A O 1
ATOM 825 N N . SER A 1 100 ? -7.603 5.743 16.786 1.00 91.44 100 SER A N 1
ATOM 826 C CA . SER A 1 100 ? -8.802 6.096 17.554 1.00 91.44 100 SER A CA 1
ATOM 827 C C . SER A 1 100 ? -9.175 5.054 18.612 1.00 91.44 100 SER A C 1
ATOM 829 O O . SER A 1 100 ? -9.944 5.373 19.511 1.00 91.44 100 SER A O 1
ATOM 831 N N . ASP A 1 101 ? -8.653 3.826 18.514 1.00 87.81 101 ASP A N 1
ATOM 832 C CA . ASP A 1 101 ? -8.956 2.727 19.440 1.00 87.81 101 ASP A CA 1
ATOM 833 C C . ASP A 1 101 ? -7.666 1.981 19.844 1.00 87.81 101 ASP A C 1
ATOM 835 O O . ASP A 1 101 ? -7.142 1.149 19.084 1.00 87.81 101 ASP A O 1
ATOM 839 N N . PRO A 1 102 ? -7.124 2.272 21.040 1.00 82.25 102 PRO A N 1
ATOM 840 C CA . PRO A 1 102 ? -5.942 1.601 21.571 1.00 82.25 102 PRO A CA 1
ATOM 841 C C . PRO A 1 102 ? -6.121 0.105 21.859 1.00 82.25 102 PRO A C 1
ATOM 843 O O . PRO A 1 102 ? -5.114 -0.592 21.913 1.00 82.25 102 PRO A O 1
ATOM 846 N N . ALA A 1 103 ? -7.346 -0.408 22.027 1.00 83.25 103 ALA A N 1
ATOM 847 C CA . ALA A 1 103 ? -7.595 -1.829 22.287 1.00 83.25 103 ALA A CA 1
ATOM 848 C C . ALA A 1 103 ? -7.610 -2.651 20.989 1.00 83.25 103 ALA A C 1
ATOM 850 O O . ALA A 1 103 ? -7.049 -3.745 20.933 1.00 83.25 103 ALA A O 1
ATOM 851 N N . ARG A 1 104 ? -8.174 -2.092 19.913 1.00 84.12 104 ARG A N 1
ATOM 852 C CA . ARG A 1 104 ? -8.184 -2.720 18.579 1.00 84.12 104 ARG A CA 1
ATOM 853 C C . ARG A 1 104 ? -6.821 -2.693 17.884 1.00 84.12 104 ARG A C 1
ATOM 855 O O . ARG A 1 104 ? -6.504 -3.569 17.082 1.00 84.12 104 ARG A O 1
ATOM 862 N N . THR A 1 105 ? -6.004 -1.681 18.165 1.00 87.94 105 THR A N 1
ATOM 863 C CA . THR A 1 105 ? -4.730 -1.467 17.454 1.00 87.94 105 THR A CA 1
ATOM 864 C C . THR A 1 105 ? -3.725 -2.614 17.635 1.00 87.94 105 THR A C 1
ATOM 866 O O . THR A 1 105 ? -3.197 -3.079 16.624 1.00 87.94 105 THR A O 1
ATOM 869 N N . PRO A 1 106 ? -3.478 -3.132 18.856 1.00 85.75 106 PRO A N 1
ATOM 870 C CA . PRO A 1 106 ? -2.641 -4.309 19.053 1.00 85.75 106 PRO A CA 1
ATOM 871 C C . PRO A 1 106 ? -3.129 -5.516 18.262 1.00 85.75 106 PRO A C 1
ATOM 873 O O . PRO A 1 106 ? -2.312 -6.156 17.616 1.00 85.75 106 PRO A O 1
ATOM 876 N N . TYR A 1 107 ? -4.437 -5.787 18.230 1.00 84.62 107 TYR A N 1
ATOM 877 C CA . TYR A 1 107 ? -4.979 -6.908 17.459 1.00 84.62 107 TYR A CA 1
ATOM 878 C C . TYR A 1 107 ? -4.608 -6.816 15.980 1.00 84.62 107 TYR A C 1
ATOM 880 O O . TYR A 1 107 ? -4.151 -7.802 15.400 1.00 84.62 107 TYR A O 1
ATOM 888 N N . LEU A 1 108 ? -4.744 -5.628 15.375 1.00 86.56 108 LEU A N 1
ATOM 889 C CA . LEU A 1 108 ? -4.375 -5.457 13.975 1.00 86.56 108 LEU A CA 1
ATOM 890 C C . LEU A 1 108 ? -2.877 -5.722 13.759 1.00 86.56 108 LEU A 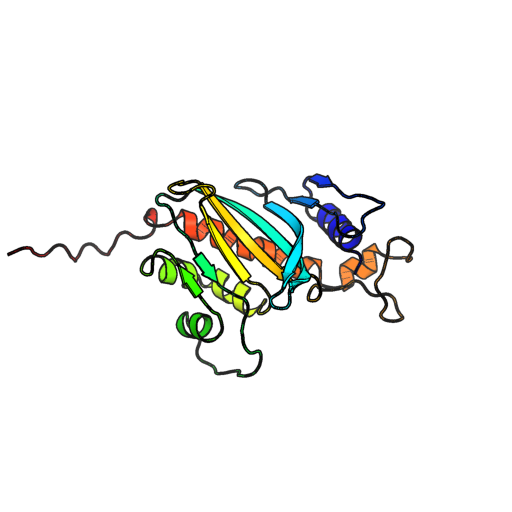C 1
ATOM 892 O O . LEU A 1 108 ? -2.491 -6.459 12.856 1.00 86.56 108 LEU A O 1
ATOM 896 N N . LEU A 1 109 ? -2.038 -5.116 14.601 1.00 89.25 109 LEU A N 1
ATOM 897 C CA . LEU A 1 109 ? -0.583 -5.134 14.450 1.00 89.25 109 LEU A CA 1
ATOM 898 C C . LEU A 1 109 ? 0.075 -6.424 14.953 1.00 89.25 109 LEU A C 1
ATOM 900 O O . LEU A 1 109 ? 1.247 -6.652 14.671 1.00 89.25 109 LEU A O 1
ATOM 904 N N . GLN A 1 110 ? -0.653 -7.278 15.672 1.00 87.81 110 GLN A N 1
ATOM 905 C CA . GLN A 1 110 ? -0.216 -8.621 16.064 1.00 87.81 110 GLN A CA 1
ATOM 906 C C . GLN A 1 110 ? -0.276 -9.627 14.915 1.00 87.81 110 GLN A C 1
ATOM 908 O O . GLN A 1 110 ? 0.315 -10.695 15.042 1.00 87.81 110 GLN A O 1
ATOM 913 N N . ASN A 1 111 ? -0.944 -9.306 13.801 1.00 90.81 111 ASN A N 1
ATOM 914 C CA . ASN A 1 111 ? -0.986 -10.187 12.639 1.00 90.81 111 ASN A CA 1
ATOM 915 C C . ASN A 1 111 ? 0.444 -10.464 12.119 1.00 90.81 111 ASN A C 1
ATOM 917 O O . ASN A 1 111 ? 1.086 -9.531 11.628 1.00 90.81 111 ASN A O 1
ATOM 921 N N . PRO A 1 112 ? 0.951 -11.714 12.187 1.00 91.12 112 PRO A N 1
ATOM 922 C CA . PRO A 1 112 ? 2.350 -12.009 11.869 1.00 91.12 112 PRO A CA 1
ATOM 923 C C . PRO A 1 112 ? 2.728 -11.651 10.431 1.00 91.12 112 PRO A C 1
ATOM 925 O O . PRO A 1 112 ? 3.810 -11.116 10.195 1.00 91.12 112 PRO A O 1
ATOM 928 N N . ARG A 1 113 ? 1.810 -11.873 9.482 1.00 94.19 113 ARG A N 1
ATOM 929 C CA . ARG A 1 113 ? 2.033 -11.564 8.068 1.00 94.19 113 ARG A CA 1
ATOM 930 C C . ARG A 1 113 ? 2.111 -10.060 7.828 1.00 94.19 113 ARG A C 1
ATOM 932 O O . ARG A 1 113 ? 3.001 -9.596 7.126 1.00 94.19 113 ARG A O 1
ATOM 939 N N . LEU A 1 114 ? 1.238 -9.278 8.465 1.00 94.19 114 LEU A N 1
ATOM 940 C CA . LEU A 1 114 ? 1.303 -7.819 8.389 1.00 94.19 114 LEU A CA 1
ATOM 941 C C . LEU A 1 114 ? 2.618 -7.285 8.975 1.00 94.19 114 LEU A C 1
ATOM 943 O O . LEU A 1 114 ? 3.192 -6.350 8.420 1.00 94.19 114 LEU A O 1
ATOM 947 N N . GLN A 1 115 ? 3.113 -7.878 10.067 1.00 91.62 115 GLN A N 1
ATOM 948 C CA . GLN A 1 115 ? 4.411 -7.499 10.630 1.00 91.62 115 GLN A CA 1
ATOM 949 C C . GLN A 1 115 ? 5.563 -7.808 9.676 1.00 91.62 115 GLN A C 1
ATOM 951 O O . GLN A 1 115 ? 6.434 -6.965 9.492 1.00 91.62 115 GLN A O 1
ATOM 956 N N . GLU A 1 116 ? 5.571 -8.996 9.071 1.00 93.00 116 GLU A N 1
ATOM 957 C CA . GLU A 1 116 ? 6.575 -9.398 8.084 1.00 93.00 116 GLU A CA 1
ATOM 958 C C . GLU A 1 116 ? 6.621 -8.415 6.907 1.00 93.00 116 GLU A C 1
ATOM 960 O O . GLU A 1 116 ? 7.684 -7.882 6.593 1.00 93.00 116 GLU A O 1
ATOM 965 N N . LEU A 1 117 ? 5.460 -8.084 6.335 1.00 95.25 117 LEU A N 1
ATOM 966 C CA . LEU A 1 117 ? 5.352 -7.137 5.224 1.00 95.25 117 LEU A CA 1
ATOM 967 C C . LEU A 1 117 ? 5.822 -5.729 5.624 1.00 95.25 117 LEU A C 1
ATOM 969 O O . LEU A 1 117 ? 6.539 -5.073 4.871 1.00 95.25 117 LEU A O 1
ATOM 973 N N . LEU A 1 118 ? 5.463 -5.253 6.823 1.00 92.50 118 LEU A N 1
ATOM 974 C CA . LEU A 1 118 ? 5.922 -3.953 7.328 1.00 92.50 118 LEU A CA 1
ATOM 975 C C . LEU A 1 118 ? 7.435 -3.919 7.592 1.00 92.50 118 LEU A C 1
ATOM 977 O O . LEU A 1 118 ? 8.038 -2.856 7.444 1.00 92.50 118 LEU A O 1
ATOM 981 N N . ARG A 1 119 ? 8.053 -5.039 7.983 1.00 89.94 119 ARG A N 1
ATOM 982 C CA . ARG A 1 119 ? 9.515 -5.136 8.146 1.00 89.94 119 ARG A CA 1
ATOM 983 C C . ARG A 1 119 ? 10.231 -5.178 6.797 1.00 89.94 119 ARG A C 1
ATOM 985 O O . ARG A 1 119 ? 11.257 -4.523 6.651 1.00 89.94 119 ARG A O 1
ATOM 992 N N . ALA A 1 120 ? 9.677 -5.900 5.821 1.00 91.75 120 ALA A N 1
ATOM 993 C CA . ALA A 1 120 ? 10.219 -5.967 4.464 1.00 91.75 120 ALA A CA 1
ATOM 994 C C . ALA A 1 120 ? 10.185 -4.600 3.755 1.00 91.75 120 ALA A C 1
ATOM 996 O O . ALA A 1 120 ? 11.070 -4.290 2.966 1.00 91.75 120 ALA A O 1
ATOM 997 N N . GLU A 1 121 ? 9.199 -3.756 4.080 1.00 92.75 121 GLU A N 1
ATOM 998 C CA . GLU A 1 121 ? 9.001 -2.443 3.461 1.00 92.75 121 GLU A CA 1
ATOM 999 C C . GLU A 1 121 ? 9.066 -1.285 4.489 1.00 92.75 121 GLU A C 1
ATOM 1001 O O . GLU A 1 121 ? 8.049 -0.649 4.809 1.00 92.75 121 GLU A O 1
ATOM 1006 N N . PRO A 1 122 ? 10.265 -0.929 5.006 1.00 91.31 122 PRO A N 1
ATOM 1007 C CA . PRO A 1 122 ? 10.432 0.096 6.049 1.00 91.31 122 PRO A CA 1
ATOM 1008 C C . PRO A 1 122 ? 9.965 1.495 5.608 1.00 91.31 122 PRO A C 1
ATOM 1010 O O . PRO A 1 122 ? 9.490 2.301 6.418 1.00 91.31 122 PRO A O 1
ATOM 1013 N N . GLY A 1 123 ? 10.060 1.779 4.304 1.00 91.62 123 GLY A N 1
ATOM 1014 C CA . GLY A 1 123 ? 9.609 3.030 3.690 1.00 91.62 123 GLY A CA 1
ATOM 1015 C C . GLY A 1 123 ? 8.097 3.121 3.454 1.00 91.62 123 GLY A C 1
ATOM 1016 O O . GLY A 1 123 ? 7.594 4.226 3.231 1.00 91.62 123 GLY A O 1
ATOM 1017 N N . ALA A 1 124 ? 7.373 1.999 3.513 1.00 94.75 124 ALA A N 1
ATOM 1018 C CA . ALA A 1 124 ? 5.923 1.979 3.359 1.00 94.75 124 ALA A CA 1
ATOM 1019 C C . ALA A 1 124 ? 5.216 2.412 4.649 1.00 94.75 124 ALA A C 1
ATOM 1021 O O . ALA A 1 124 ? 5.756 2.305 5.753 1.00 94.75 124 ALA A O 1
ATOM 1022 N N . TRP A 1 125 ? 3.991 2.905 4.526 1.00 94.88 125 TRP A N 1
ATOM 1023 C CA . TRP A 1 125 ? 3.138 3.276 5.645 1.00 94.88 125 TRP A CA 1
ATOM 1024 C C . TRP A 1 125 ? 1.687 2.879 5.385 1.00 94.88 125 TRP A C 1
ATOM 1026 O O . TRP A 1 125 ? 1.249 2.813 4.241 1.00 94.88 125 TRP A O 1
ATOM 1036 N N . LEU A 1 126 ? 0.954 2.596 6.459 1.00 96.69 126 LEU A N 1
ATOM 1037 C CA . LEU A 1 126 ? -0.417 2.092 6.421 1.00 96.69 126 LEU A CA 1
ATOM 1038 C C . LEU A 1 126 ? -1.369 3.126 7.025 1.00 96.69 126 LEU A C 1
ATOM 1040 O O . LEU A 1 126 ? -1.072 3.734 8.057 1.00 96.69 126 LEU A O 1
ATOM 1044 N N . GLN A 1 127 ? -2.533 3.280 6.409 1.00 96.50 127 GLN A N 1
ATOM 1045 C CA . GLN A 1 127 ? -3.636 4.085 6.905 1.00 96.50 127 GLN A CA 1
ATOM 1046 C C . GLN A 1 127 ? -4.945 3.311 6.808 1.00 96.50 127 GLN A C 1
ATOM 1048 O O . GLN A 1 127 ? -5.248 2.709 5.784 1.00 96.50 127 GLN A O 1
ATOM 1053 N N . ILE A 1 128 ? -5.740 3.390 7.865 1.00 96.31 128 ILE A N 1
ATOM 1054 C CA . ILE A 1 128 ? -7.140 2.991 7.886 1.00 96.31 128 ILE A CA 1
ATOM 1055 C C . ILE A 1 128 ? -7.932 4.219 8.306 1.00 96.31 128 ILE A C 1
ATOM 1057 O O . ILE A 1 128 ? -7.626 4.841 9.324 1.00 96.31 128 ILE A O 1
ATOM 1061 N N . SER A 1 129 ? -8.931 4.594 7.522 1.00 94.69 129 SER A N 1
ATOM 1062 C CA . SER A 1 129 ? -9.787 5.736 7.842 1.00 94.69 129 SER A CA 1
ATOM 1063 C C . SER A 1 129 ? -11.208 5.500 7.348 1.00 94.69 129 SER A C 1
ATOM 1065 O O . SER A 1 129 ? -11.366 4.955 6.253 1.00 94.69 129 SER A O 1
ATOM 1067 N N . PRO A 1 130 ? -12.239 5.912 8.103 1.00 93.69 130 PRO A N 1
ATOM 1068 C CA . PRO A 1 130 ? -13.613 5.827 7.630 1.00 93.69 130 PRO A CA 1
ATOM 1069 C C . PRO A 1 130 ? -13.802 6.766 6.429 1.00 93.69 130 PRO A C 1
ATOM 1071 O O . PRO A 1 130 ? -13.178 7.828 6.374 1.00 93.69 130 PRO A O 1
ATOM 1074 N N . LEU A 1 131 ? -14.653 6.396 5.465 1.00 91.06 131 LEU A N 1
ATOM 1075 C CA . LEU A 1 131 ? -14.937 7.250 4.299 1.00 91.06 131 LEU A CA 1
ATOM 1076 C C . LEU A 1 131 ? -15.578 8.580 4.714 1.00 91.06 131 LEU A C 1
ATOM 1078 O O . LEU A 1 131 ? -15.374 9.604 4.067 1.00 91.06 131 LEU A O 1
ATOM 1082 N N . GLN A 1 132 ? -16.371 8.550 5.783 1.00 87.88 132 GLN A N 1
ATOM 1083 C CA . GLN A 1 132 ? -17.045 9.702 6.365 1.00 87.88 132 GLN A CA 1
ATOM 1084 C C . GLN A 1 132 ? -17.072 9.553 7.885 1.00 87.88 132 GLN A C 1
ATOM 1086 O O . GLN A 1 132 ? -16.986 8.445 8.416 1.00 87.88 132 GLN A O 1
ATOM 1091 N N . THR A 1 133 ? -17.211 10.660 8.607 1.00 81.81 133 THR A N 1
ATOM 1092 C CA . THR A 1 133 ? -17.322 10.630 10.069 1.00 81.81 133 THR A CA 1
ATOM 1093 C C . THR A 1 133 ? -18.474 9.721 10.503 1.00 81.81 133 THR A C 1
ATOM 1095 O O . THR A 1 133 ? -19.610 9.913 10.082 1.00 81.81 133 THR A O 1
ATOM 1098 N N . GLY A 1 134 ? -18.179 8.729 11.346 1.00 78.56 134 GLY A N 1
ATOM 1099 C CA . GLY A 1 134 ? -19.172 7.768 11.836 1.00 78.56 134 GLY A CA 1
ATOM 1100 C C . GLY A 1 134 ? -19.509 6.622 10.871 1.00 78.56 134 GLY A C 1
ATOM 1101 O O . GLY A 1 134 ? -20.320 5.771 11.226 1.00 78.56 134 GLY A O 1
ATOM 1102 N N . ALA A 1 135 ? -18.892 6.559 9.686 1.00 85.88 135 ALA A N 1
ATOM 1103 C CA . ALA A 1 135 ? -19.156 5.498 8.718 1.00 85.88 135 ALA A CA 1
ATOM 1104 C C . ALA A 1 135 ? -18.511 4.158 9.112 1.00 85.88 135 ALA A C 1
ATOM 1106 O O . ALA A 1 135 ? -17.393 4.101 9.626 1.00 85.88 135 ALA A O 1
ATOM 1107 N N . GLN A 1 136 ? -19.216 3.070 8.799 1.00 89.50 136 GLN A N 1
ATOM 1108 C CA . GLN A 1 136 ? -18.709 1.693 8.870 1.00 89.50 136 GLN A CA 1
ATOM 1109 C C . GLN A 1 136 ? -17.867 1.312 7.645 1.00 89.50 136 GLN A C 1
ATOM 1111 O O . GLN A 1 136 ? -17.102 0.346 7.673 1.00 89.50 136 GLN A O 1
ATOM 1116 N N . GLU A 1 137 ? -17.964 2.083 6.566 1.00 93.56 137 GLU A N 1
ATOM 1117 C CA . GLU A 1 137 ? -17.120 1.915 5.391 1.00 93.56 137 GLU A CA 1
ATOM 1118 C C . GLU A 1 137 ? -15.800 2.657 5.575 1.00 93.56 137 GLU A C 1
ATOM 1120 O O . GLU A 1 137 ? -15.771 3.827 5.961 1.00 93.56 137 GLU A O 1
ATOM 1125 N N . HIS A 1 138 ? -14.706 1.969 5.278 1.00 95.25 138 HIS A N 1
ATOM 1126 C CA . HIS A 1 138 ? -13.347 2.442 5.479 1.00 95.25 138 HIS A CA 1
ATOM 1127 C C . HIS A 1 138 ? -12.529 2.299 4.200 1.00 95.25 138 HIS A C 1
ATOM 1129 O O . HIS A 1 138 ? -12.795 1.444 3.354 1.00 95.25 138 HIS A O 1
ATOM 1135 N N . LEU A 1 139 ? -11.497 3.128 4.096 1.00 96.25 139 LEU A N 1
ATOM 1136 C CA . LEU A 1 139 ? -10.397 2.941 3.166 1.00 96.25 139 LEU A CA 1
ATOM 1137 C C . LEU A 1 139 ? -9.194 2.416 3.935 1.00 96.25 139 LEU A C 1
ATOM 1139 O O . LEU A 1 139 ? -8.836 2.951 4.987 1.00 96.25 139 LEU A O 1
ATOM 1143 N N . VAL A 1 140 ? -8.582 1.378 3.384 1.00 97.25 140 VAL A N 1
ATOM 1144 C CA . VAL A 1 140 ? -7.311 0.821 3.830 1.00 97.25 140 VAL A CA 1
ATOM 1145 C C . VAL A 1 140 ? -6.300 1.145 2.748 1.00 97.25 140 VAL A C 1
ATOM 1147 O O . VAL A 1 140 ? -6.432 0.676 1.620 1.00 97.25 140 VAL A O 1
ATOM 1150 N N . SER A 1 141 ? -5.319 1.968 3.090 1.00 97.81 141 SER A N 1
ATOM 1151 C CA . SER A 1 141 ? -4.331 2.483 2.153 1.00 97.81 141 SER A CA 1
ATOM 1152 C C . SER A 1 141 ? -2.926 2.139 2.616 1.00 97.81 141 SER A C 1
ATOM 1154 O O . SER A 1 141 ? -2.520 2.537 3.708 1.00 97.81 141 SER A O 1
ATOM 1156 N N . VAL A 1 142 ? -2.169 1.453 1.765 1.00 98.12 142 VAL A N 1
ATOM 1157 C CA . VAL A 1 142 ? -0.713 1.332 1.893 1.00 98.12 142 VAL A CA 1
ATOM 1158 C C . VAL A 1 142 ? -0.074 2.332 0.950 1.00 98.12 142 VAL A C 1
ATOM 1160 O O . VAL A 1 142 ? -0.494 2.477 -0.198 1.00 98.12 142 VAL A O 1
ATOM 1163 N N . ARG A 1 143 ? 0.908 3.071 1.454 1.00 96.25 143 ARG A N 1
ATOM 1164 C CA . ARG A 1 143 ? 1.526 4.186 0.745 1.00 96.25 143 ARG A CA 1
ATOM 1165 C C . ARG A 1 143 ? 3.037 4.127 0.871 1.00 96.25 143 ARG A C 1
ATOM 1167 O O . ARG A 1 143 ? 3.558 3.722 1.908 1.00 96.25 143 ARG A O 1
ATOM 1174 N N . LYS A 1 144 ? 3.750 4.548 -0.168 1.00 94.25 144 LYS A N 1
ATOM 1175 C CA . LYS A 1 144 ? 5.220 4.566 -0.202 1.00 94.25 144 LYS A CA 1
ATOM 1176 C C . LYS A 1 144 ? 5.693 5.713 -1.084 1.00 94.25 144 LYS A C 1
ATOM 1178 O O . LYS A 1 144 ? 5.011 6.094 -2.030 1.00 94.25 144 LYS A O 1
ATOM 1183 N N . ASP A 1 145 ? 6.848 6.271 -0.748 1.00 91.31 145 ASP A N 1
ATOM 1184 C CA . ASP A 1 145 ? 7.498 7.278 -1.583 1.00 91.31 145 ASP A CA 1
ATOM 1185 C C . ASP A 1 145 ? 7.858 6.675 -2.947 1.00 91.31 145 ASP A C 1
ATOM 1187 O O . ASP A 1 145 ? 8.491 5.616 -3.001 1.00 91.31 145 ASP A O 1
ATOM 1191 N N . ALA A 1 146 ? 7.445 7.327 -4.033 1.00 89.19 146 ALA A N 1
ATOM 1192 C CA . ALA A 1 146 ? 7.677 6.822 -5.381 1.00 89.19 146 ALA A CA 1
ATOM 1193 C C . ALA A 1 146 ? 9.170 6.825 -5.754 1.00 89.19 146 ALA A C 1
ATOM 1195 O O . ALA A 1 146 ? 9.577 6.069 -6.631 1.00 89.19 146 ALA A O 1
ATOM 1196 N N . GLU A 1 147 ? 9.992 7.645 -5.089 1.00 85.50 147 GLU A N 1
ATOM 1197 C CA . GLU A 1 147 ? 11.448 7.664 -5.290 1.00 85.50 147 GLU A CA 1
ATOM 1198 C C . GLU A 1 147 ? 12.147 6.420 -4.729 1.00 85.50 147 GLU A C 1
ATOM 1200 O O . GLU A 1 147 ? 13.265 6.109 -5.127 1.00 85.50 147 GLU A O 1
ATOM 1205 N N . HIS A 1 148 ? 11.488 5.689 -3.827 1.00 87.56 148 HIS A N 1
ATOM 1206 C CA . HIS A 1 148 ? 12.007 4.454 -3.235 1.00 87.56 148 HIS A CA 1
ATOM 1207 C C . HIS A 1 148 ? 11.424 3.196 -3.885 1.00 87.56 148 HIS A C 1
ATOM 1209 O O . HIS A 1 148 ? 11.463 2.124 -3.274 1.00 87.56 148 HIS A O 1
ATOM 1215 N N . LEU A 1 149 ? 10.813 3.334 -5.063 1.00 86.62 149 LEU A N 1
ATOM 1216 C CA . LEU A 1 149 ? 10.353 2.193 -5.837 1.00 86.62 149 LEU A CA 1
ATOM 1217 C C . LEU A 1 149 ? 11.492 1.583 -6.639 1.00 86.62 149 LEU A C 1
ATOM 1219 O O . LEU A 1 149 ? 12.351 2.292 -7.161 1.00 86.62 149 LEU A O 1
ATOM 1223 N N . GLU A 1 150 ? 11.432 0.269 -6.785 1.00 84.88 150 GLU A N 1
ATOM 1224 C CA . GLU A 1 150 ? 12.356 -0.486 -7.616 1.00 84.88 150 GLU A CA 1
ATOM 1225 C C . GLU A 1 150 ? 12.250 -0.072 -9.089 1.00 84.88 150 GLU A C 1
ATOM 1227 O O . GLU A 1 150 ? 11.169 -0.068 -9.689 1.00 84.88 150 GLU A O 1
ATOM 1232 N N . GLU A 1 151 ? 13.379 0.302 -9.691 1.00 79.69 151 GLU A N 1
ATOM 1233 C CA . GLU A 1 151 ? 13.409 0.939 -11.004 1.00 79.69 151 GLU A CA 1
ATOM 1234 C C . GLU A 1 151 ? 14.016 0.063 -12.094 1.00 79.69 151 GLU A C 1
ATOM 1236 O O . GLU A 1 151 ? 15.129 -0.441 -11.986 1.00 79.69 151 GLU A O 1
ATOM 1241 N N . SER A 1 152 ? 13.306 -0.042 -13.219 1.00 76.94 152 SER A N 1
ATOM 1242 C CA . SER A 1 152 ? 13.880 -0.546 -14.463 1.00 76.94 152 SER A CA 1
ATOM 1243 C C . SER A 1 152 ? 14.908 0.446 -15.001 1.00 76.94 152 SER A C 1
ATOM 1245 O O . SER A 1 152 ? 14.554 1.542 -15.445 1.00 76.94 152 SER A O 1
ATOM 1247 N N . VAL A 1 153 ? 16.179 0.050 -14.999 1.00 77.31 153 VAL A N 1
ATOM 1248 C CA . VAL A 1 153 ? 17.294 0.863 -15.501 1.00 77.31 153 VAL A CA 1
ATOM 1249 C C . VAL A 1 153 ? 17.911 0.258 -16.761 1.00 77.31 153 VAL A C 1
ATOM 1251 O O . VAL A 1 153 ? 17.953 -0.956 -16.927 1.00 77.31 153 VAL A O 1
ATOM 1254 N N . ASP A 1 154 ? 18.379 1.103 -17.681 1.00 75.19 154 ASP A N 1
ATOM 1255 C CA . ASP A 1 154 ? 19.141 0.679 -18.855 1.00 75.19 154 ASP A CA 1
ATOM 1256 C C . ASP A 1 154 ? 20.559 0.213 -18.470 1.00 75.19 154 ASP A C 1
ATOM 1258 O O . ASP A 1 154 ? 21.002 0.336 -17.328 1.00 75.19 154 ASP A O 1
ATOM 1262 N N . SER A 1 155 ? 21.330 -0.283 -19.443 1.00 75.44 155 SER A N 1
ATOM 1263 C CA . SER A 1 155 ? 22.710 -0.744 -19.214 1.00 75.44 155 SER A CA 1
ATOM 1264 C C . SER A 1 155 ? 23.680 0.354 -18.743 1.00 75.44 155 SER A C 1
ATOM 1266 O O . SER A 1 155 ? 24.845 0.067 -18.481 1.00 75.44 155 SER A O 1
ATOM 1268 N N . ARG A 1 156 ? 23.244 1.619 -18.705 1.00 75.31 156 ARG A N 1
ATOM 1269 C CA . ARG A 1 156 ? 23.995 2.777 -18.201 1.00 75.31 156 ARG A CA 1
ATOM 1270 C C . ARG A 1 156 ? 23.444 3.272 -16.857 1.00 75.31 156 ARG A C 1
ATOM 1272 O O . ARG A 1 156 ? 23.855 4.338 -16.408 1.00 75.31 156 ARG A O 1
ATOM 1279 N N . GLY A 1 157 ? 22.519 2.534 -16.237 1.00 73.62 157 GLY A N 1
ATOM 1280 C CA . GLY A 1 157 ? 21.903 2.883 -14.958 1.00 73.62 157 GLY A CA 1
ATOM 1281 C C . GLY A 1 157 ? 20.866 4.006 -15.044 1.00 73.62 157 GLY A C 1
ATOM 1282 O O . GLY A 1 157 ? 20.530 4.600 -14.024 1.00 73.62 157 GLY A O 1
ATOM 1283 N N . ARG A 1 158 ? 20.375 4.349 -16.243 1.00 73.19 158 ARG A N 1
ATOM 1284 C CA . ARG A 1 158 ? 19.361 5.401 -16.420 1.00 73.19 158 ARG A CA 1
ATOM 1285 C C . ARG A 1 158 ? 17.967 4.801 -16.456 1.00 73.19 158 ARG A C 1
ATOM 1287 O O . ARG A 1 158 ? 17.779 3.728 -17.015 1.00 73.19 158 ARG A O 1
ATOM 1294 N N . ALA A 1 159 ? 16.988 5.553 -15.967 1.00 70.06 159 ALA A N 1
ATOM 1295 C CA . ALA A 1 159 ? 15.569 5.232 -16.073 1.00 70.06 159 ALA A CA 1
ATOM 1296 C C . ALA A 1 159 ? 15.170 4.729 -17.471 1.00 70.06 159 ALA A C 1
ATOM 1298 O O . ALA A 1 159 ? 15.276 5.470 -18.455 1.00 70.06 159 ALA A O 1
ATOM 1299 N N . ALA A 1 160 ? 14.684 3.491 -17.566 1.00 66.94 160 ALA A N 1
ATOM 1300 C CA . ALA A 1 160 ? 14.247 2.911 -18.828 1.00 66.94 160 ALA A CA 1
ATOM 1301 C C . ALA A 1 160 ? 12.839 3.411 -19.200 1.00 66.94 160 ALA A C 1
ATOM 1303 O O . ALA A 1 160 ? 11.835 2.907 -18.705 1.00 66.94 160 ALA A O 1
ATOM 1304 N N . GLY A 1 161 ? 12.751 4.417 -20.076 1.00 65.50 161 GLY A N 1
ATOM 1305 C CA . GLY A 1 161 ? 11.477 4.892 -20.648 1.00 65.50 161 GLY A CA 1
ATOM 1306 C C . GLY A 1 161 ? 11.015 4.083 -21.870 1.00 65.50 161 GLY A C 1
ATOM 1307 O O . GLY A 1 161 ? 11.777 3.255 -22.372 1.00 65.50 161 GLY A O 1
ATOM 1308 N N . ARG A 1 162 ? 9.782 4.325 -22.358 1.00 62.09 162 ARG A N 1
ATOM 1309 C CA . ARG A 1 162 ? 9.132 3.592 -23.483 1.00 62.09 162 ARG A CA 1
ATOM 1310 C C . ARG A 1 162 ? 9.983 3.372 -24.723 1.00 62.09 162 ARG A C 1
ATOM 1312 O O . ARG A 1 162 ? 9.839 2.347 -25.381 1.00 62.09 162 ARG A O 1
ATOM 1319 N N . ASP A 1 163 ? 10.874 4.307 -25.016 1.00 66.25 163 ASP A N 1
ATOM 1320 C CA . ASP A 1 163 ? 11.699 4.278 -26.224 1.00 66.25 163 ASP A CA 1
ATOM 1321 C C . ASP A 1 163 ? 12.944 3.381 -26.086 1.00 66.25 163 ASP A C 1
ATOM 1323 O O . ASP A 1 163 ? 13.726 3.242 -27.027 1.00 66.25 163 ASP A O 1
ATOM 1327 N N . VAL A 1 164 ? 13.156 2.767 -24.916 1.00 69.69 164 VAL A N 1
ATOM 1328 C CA . VAL A 1 164 ? 14.289 1.873 -24.662 1.00 69.69 164 VAL A CA 1
ATOM 1329 C C . VAL A 1 164 ? 13.967 0.457 -25.162 1.00 69.69 164 VAL A C 1
ATOM 1331 O O . VAL A 1 164 ? 12.967 -0.134 -24.747 1.00 69.69 164 VAL A O 1
ATOM 1334 N N . PRO A 1 165 ? 14.814 -0.149 -26.016 1.00 72.94 165 PRO A N 1
ATOM 1335 C CA . PRO A 1 165 ? 14.661 -1.548 -26.400 1.00 72.94 165 PRO A CA 1
ATOM 1336 C C . PRO A 1 165 ? 14.628 -2.474 -25.175 1.00 72.94 165 PRO A C 1
ATOM 1338 O O . PRO A 1 165 ? 15.328 -2.245 -24.195 1.00 72.94 165 PRO A O 1
ATOM 1341 N N . ASN A 1 166 ? 13.867 -3.568 -25.249 1.00 81.06 166 ASN A N 1
ATOM 1342 C CA . ASN A 1 166 ? 13.787 -4.598 -24.201 1.00 81.06 166 ASN A CA 1
ATOM 1343 C C . ASN A 1 166 ? 13.156 -4.159 -22.863 1.00 81.06 166 ASN A C 1
ATOM 1345 O O . ASN A 1 166 ? 13.422 -4.793 -21.844 1.00 81.06 166 ASN A O 1
ATOM 1349 N N . GLN A 1 167 ? 12.270 -3.156 -22.845 1.00 80.12 167 GLN A N 1
ATOM 1350 C CA . GLN A 1 167 ? 11.587 -2.713 -21.616 1.00 80.12 167 GLN A CA 1
ATOM 1351 C C . GLN A 1 167 ? 10.997 -3.843 -20.762 1.00 80.12 167 GLN A C 1
ATOM 1353 O O . GLN A 1 167 ? 11.164 -3.839 -19.550 1.00 80.12 167 GLN A O 1
ATOM 1358 N N . ARG A 1 168 ? 10.341 -4.833 -21.383 1.00 84.62 168 ARG A N 1
ATOM 1359 C CA . ARG A 1 168 ? 9.766 -5.978 -20.658 1.00 84.62 168 ARG A CA 1
ATOM 1360 C C . ARG A 1 168 ? 10.817 -6.735 -19.841 1.00 84.62 168 ARG A C 1
ATOM 1362 O O . ARG A 1 168 ? 10.525 -7.189 -18.744 1.00 84.62 168 ARG A O 1
ATOM 1369 N N . LYS A 1 169 ? 12.029 -6.878 -20.383 1.00 86.38 169 LYS A N 1
ATOM 1370 C CA . LYS A 1 169 ? 13.145 -7.527 -19.691 1.00 86.38 169 LYS A CA 1
ATOM 1371 C C . LYS A 1 169 ? 13.618 -6.669 -18.516 1.00 86.38 169 LYS A C 1
ATOM 1373 O O . LYS A 1 169 ? 13.749 -7.187 -17.420 1.00 86.38 169 LYS A O 1
ATOM 1378 N N . LEU A 1 170 ? 13.792 -5.364 -18.735 1.00 85.69 170 LEU A N 1
ATOM 1379 C CA . LEU A 1 170 ? 14.212 -4.425 -17.686 1.00 85.69 170 LEU A CA 1
ATOM 1380 C C . LEU A 1 170 ? 13.185 -4.315 -16.549 1.00 85.69 170 LEU A C 1
ATOM 1382 O O . LEU A 1 170 ? 13.558 -4.110 -15.401 1.00 85.69 170 LEU A O 1
ATOM 1386 N N . TYR A 1 171 ? 11.897 -4.462 -16.857 1.00 87.56 171 TYR A N 1
ATOM 1387 C CA . TYR A 1 171 ? 10.835 -4.612 -15.864 1.00 87.56 171 TYR A CA 1
ATOM 1388 C C . TYR A 1 171 ? 10.976 -5.911 -15.067 1.00 87.56 171 TYR A C 1
ATOM 1390 O O . TYR A 1 171 ? 10.968 -5.888 -13.842 1.00 87.56 171 TYR A O 1
ATOM 1398 N N . ALA A 1 172 ? 11.151 -7.042 -15.753 1.00 87.38 172 ALA A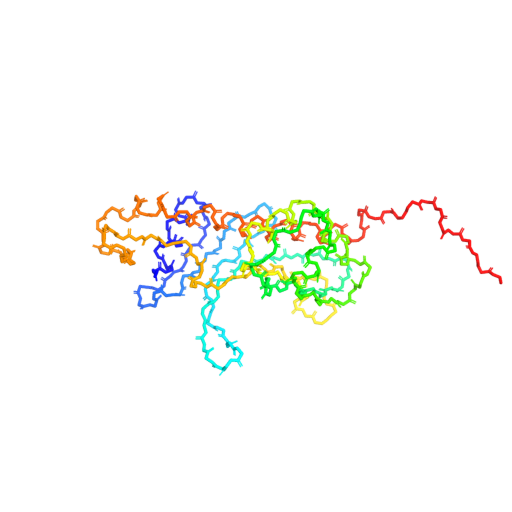 N 1
ATOM 1399 C CA . ALA A 1 172 ? 11.289 -8.339 -15.096 1.00 87.38 172 ALA A CA 1
ATOM 1400 C C . ALA A 1 172 ? 12.533 -8.429 -14.192 1.00 87.38 172 ALA A C 1
ATOM 1402 O O . ALA A 1 172 ? 12.549 -9.221 -13.256 1.00 87.38 172 ALA A O 1
ATOM 1403 N N . GLU A 1 173 ? 13.565 -7.634 -14.477 1.00 89.38 173 GLU A N 1
ATOM 1404 C CA . GLU A 1 173 ? 14.818 -7.586 -13.719 1.00 89.38 173 GLU A CA 1
ATOM 1405 C C . GLU A 1 173 ? 14.835 -6.495 -12.635 1.00 89.38 173 GLU A C 1
ATOM 1407 O O . GLU A 1 173 ? 15.776 -6.467 -11.846 1.00 89.38 173 GLU A O 1
ATOM 1412 N N . SER A 1 174 ? 13.837 -5.600 -12.569 1.00 89.31 174 SER A N 1
ATOM 1413 C CA . SER A 1 174 ? 13.897 -4.459 -11.645 1.00 89.31 174 SER A CA 1
ATOM 1414 C C . SER A 1 174 ? 13.515 -4.785 -10.208 1.00 89.31 174 SER A C 1
ATOM 1416 O O . SER A 1 174 ? 13.916 -4.049 -9.326 1.00 89.31 174 SER A O 1
ATOM 1418 N N . GLY A 1 175 ? 12.724 -5.832 -9.954 1.00 91.75 175 GLY A N 1
ATOM 1419 C CA . GLY A 1 175 ? 12.129 -6.085 -8.631 1.00 91.75 175 GLY A CA 1
ATOM 1420 C C . GLY A 1 175 ? 10.840 -5.294 -8.358 1.00 91.75 175 GLY A C 1
ATOM 1421 O O . GLY A 1 175 ? 10.210 -5.460 -7.312 1.00 91.75 175 GLY A O 1
ATOM 1422 N N . PHE A 1 176 ? 10.397 -4.456 -9.307 1.00 93.00 176 PHE A N 1
ATOM 1423 C CA . PHE A 1 176 ? 9.173 -3.654 -9.172 1.00 93.00 176 PHE A CA 1
ATOM 1424 C C . PHE A 1 176 ? 7.937 -4.520 -8.947 1.00 93.00 176 PHE A C 1
ATOM 1426 O O . PHE A 1 176 ? 7.053 -4.154 -8.174 1.00 93.00 176 PHE A O 1
ATOM 1433 N N . ARG A 1 177 ? 7.862 -5.672 -9.620 1.00 94.25 177 ARG A N 1
ATOM 1434 C CA . ARG A 1 177 ? 6.734 -6.590 -9.480 1.00 94.25 177 ARG A CA 1
ATOM 1435 C C . ARG A 1 177 ? 6.624 -7.109 -8.054 1.00 94.25 177 ARG A C 1
ATOM 1437 O O . ARG A 1 177 ? 5.568 -6.976 -7.447 1.00 94.25 177 ARG A O 1
ATOM 1444 N N . GLU A 1 178 ? 7.712 -7.666 -7.537 1.00 95.62 178 GLU A N 1
ATOM 1445 C CA . GLU A 1 178 ? 7.781 -8.271 -6.211 1.00 95.62 178 GLU A CA 1
ATOM 1446 C C . GLU A 1 178 ? 7.467 -7.233 -5.127 1.00 95.62 178 GLU A C 1
ATOM 1448 O O . GLU A 1 178 ? 6.692 -7.506 -4.209 1.00 95.62 178 GLU A O 1
ATOM 1453 N N . GLN A 1 179 ? 7.989 -6.012 -5.280 1.00 95.19 179 GLN A N 1
ATOM 1454 C CA . GLN A 1 179 ? 7.673 -4.906 -4.383 1.00 95.19 179 GLN A CA 1
ATOM 1455 C C . GLN A 1 179 ? 6.189 -4.512 -4.441 1.00 95.19 179 GLN A C 1
ATOM 1457 O O . GLN A 1 179 ? 5.547 -4.375 -3.399 1.00 95.19 179 GLN A O 1
ATOM 1462 N N . MET A 1 180 ? 5.615 -4.342 -5.637 1.00 96.31 180 MET A N 1
ATOM 1463 C CA . MET A 1 180 ? 4.198 -3.991 -5.781 1.00 96.31 180 MET A CA 1
ATOM 1464 C C . MET A 1 180 ? 3.281 -5.078 -5.223 1.00 96.31 180 MET A C 1
ATOM 1466 O O . MET A 1 180 ? 2.322 -4.750 -4.525 1.00 96.31 180 MET A O 1
ATOM 1470 N N . ASP A 1 181 ? 3.595 -6.352 -5.460 1.00 96.94 181 ASP A N 1
ATOM 1471 C CA . ASP A 1 181 ? 2.854 -7.474 -4.885 1.00 96.94 181 ASP A CA 1
ATOM 1472 C C . ASP A 1 181 ? 2.901 -7.449 -3.353 1.00 96.94 181 ASP A C 1
ATOM 1474 O O . ASP A 1 181 ? 1.859 -7.593 -2.715 1.00 96.94 181 ASP A O 1
ATOM 1478 N N . GLY A 1 182 ? 4.067 -7.180 -2.755 1.00 97.31 182 GLY A N 1
ATOM 1479 C CA . GLY A 1 182 ? 4.207 -7.056 -1.301 1.00 97.31 182 GLY A CA 1
ATOM 1480 C C . GLY A 1 182 ? 3.376 -5.911 -0.711 1.00 97.31 182 GLY A C 1
ATOM 1481 O O . GLY A 1 182 ? 2.721 -6.073 0.321 1.00 97.31 182 GLY A O 1
ATOM 1482 N N . LEU A 1 183 ? 3.330 -4.756 -1.380 1.00 97.81 183 LEU A N 1
ATOM 1483 C CA . LEU A 1 183 ? 2.507 -3.626 -0.937 1.00 97.81 183 LEU A CA 1
ATOM 1484 C C . LEU A 1 183 ? 1.002 -3.896 -1.110 1.00 97.81 183 LEU A C 1
ATOM 1486 O O . LEU A 1 183 ? 0.197 -3.513 -0.254 1.00 97.81 183 LEU A O 1
ATOM 1490 N N . VAL A 1 184 ? 0.617 -4.573 -2.195 1.00 97.75 184 VAL A N 1
ATOM 1491 C CA . VAL A 1 184 ? -0.763 -4.994 -2.465 1.00 97.75 184 VAL A CA 1
ATOM 1492 C C . VAL A 1 184 ? -1.224 -6.016 -1.424 1.00 97.75 184 VAL A C 1
ATOM 1494 O O . VAL A 1 184 ? -2.314 -5.877 -0.860 1.00 97.75 184 VAL A O 1
ATOM 1497 N N . GLU A 1 185 ? -0.378 -6.989 -1.097 1.00 97.50 185 GLU A N 1
ATOM 1498 C CA . GLU A 1 185 ? -0.629 -7.972 -0.047 1.00 97.50 185 GLU A CA 1
ATOM 1499 C C . GLU A 1 185 ? -0.716 -7.318 1.339 1.00 97.50 185 GLU A C 1
ATOM 1501 O O . GLU A 1 185 ? -1.580 -7.679 2.140 1.00 97.50 185 GLU A O 1
ATOM 1506 N N . MET A 1 186 ? 0.113 -6.307 1.620 1.00 97.88 186 MET A N 1
ATOM 1507 C CA . MET A 1 186 ? 0.058 -5.557 2.879 1.00 97.88 186 MET A CA 1
ATOM 1508 C C . MET A 1 186 ? -1.298 -4.869 3.051 1.00 97.88 186 MET A C 1
ATOM 1510 O O . MET A 1 186 ? -1.906 -4.951 4.123 1.00 97.88 186 MET A O 1
ATOM 1514 N N . ALA A 1 187 ? -1.800 -4.231 1.990 1.00 97.44 187 ALA A N 1
ATOM 1515 C CA . ALA A 1 187 ? -3.093 -3.561 2.012 1.00 97.44 187 ALA A CA 1
ATOM 1516 C C . ALA A 1 187 ? -4.239 -4.569 2.209 1.00 97.44 187 ALA A C 1
ATOM 1518 O O . ALA A 1 187 ? -5.147 -4.326 3.007 1.00 97.44 187 ALA A O 1
ATOM 1519 N N . GLN A 1 188 ? -4.178 -5.721 1.534 1.00 96.56 188 GLN A N 1
ATOM 1520 C CA . GLN A 1 188 ? -5.171 -6.791 1.676 1.00 96.56 188 GLN A CA 1
ATOM 1521 C C . GLN A 1 188 ? -5.167 -7.404 3.069 1.00 96.56 188 GLN A C 1
ATOM 1523 O O . GLN A 1 188 ? -6.220 -7.502 3.691 1.00 96.56 188 GLN A O 1
ATOM 1528 N N . THR A 1 189 ? -3.988 -7.738 3.592 1.00 95.56 189 THR A N 1
ATOM 1529 C CA . THR A 1 189 ? -3.831 -8.302 4.935 1.00 95.56 189 THR A CA 1
ATOM 1530 C C . THR A 1 189 ? -4.394 -7.345 5.982 1.00 95.56 189 THR A C 1
ATOM 1532 O O . THR A 1 189 ? -5.164 -7.756 6.850 1.00 95.56 189 THR A O 1
ATOM 1535 N N . ALA A 1 190 ? -4.077 -6.049 5.875 1.00 95.25 190 ALA A N 1
ATOM 1536 C CA . ALA A 1 190 ? -4.636 -5.031 6.758 1.00 95.25 190 ALA A CA 1
ATOM 1537 C C . ALA A 1 190 ? -6.166 -4.921 6.629 1.00 95.25 190 ALA A C 1
ATOM 1539 O O . ALA A 1 190 ? -6.850 -4.835 7.648 1.00 95.25 190 ALA A O 1
ATOM 1540 N N . ARG A 1 191 ? -6.716 -4.954 5.406 1.00 94.62 191 ARG A N 1
ATOM 1541 C CA . ARG A 1 191 ? -8.166 -4.912 5.152 1.00 94.62 191 ARG A CA 1
ATOM 1542 C C . ARG A 1 191 ? -8.881 -6.099 5.777 1.00 94.62 191 ARG A C 1
ATOM 1544 O O . ARG A 1 191 ? -9.844 -5.898 6.520 1.00 94.62 191 ARG A O 1
ATOM 1551 N N . ASP A 1 192 ? -8.425 -7.306 5.475 1.00 92.56 192 ASP A N 1
ATOM 1552 C CA . ASP A 1 192 ? -9.075 -8.541 5.907 1.00 92.56 192 ASP A CA 1
ATOM 1553 C C . ASP A 1 192 ? -9.036 -8.639 7.423 1.00 92.56 192 ASP A C 1
ATOM 1555 O O . ASP A 1 192 ? -10.065 -8.816 8.073 1.00 92.56 192 ASP A O 1
ATOM 1559 N N . TRP A 1 193 ? -7.864 -8.396 8.006 1.00 90.69 193 TRP A N 1
ATOM 1560 C CA . TRP A 1 193 ? -7.692 -8.487 9.444 1.00 90.69 193 TRP A CA 1
ATOM 1561 C C . TRP A 1 193 ? -8.459 -7.398 10.204 1.00 90.69 193 TRP A C 1
ATOM 1563 O O . TRP A 1 193 ? -9.097 -7.686 11.218 1.00 90.69 193 TRP A O 1
ATOM 1573 N N . ALA A 1 194 ? -8.486 -6.162 9.693 1.00 89.75 194 ALA A N 1
ATOM 1574 C CA . ALA A 1 194 ? -9.285 -5.103 10.299 1.00 89.75 194 ALA A CA 1
ATOM 1575 C C . ALA A 1 194 ? -10.791 -5.395 10.215 1.00 89.75 194 ALA A C 1
ATOM 1577 O O . ALA A 1 194 ? -11.508 -5.103 11.173 1.00 89.75 194 ALA A O 1
ATOM 1578 N N . SER A 1 195 ? -11.270 -5.990 9.121 1.00 87.69 195 SER A N 1
ATOM 1579 C CA . SER A 1 195 ? -12.694 -6.309 8.921 1.00 87.69 195 SER A CA 1
ATOM 1580 C C . SER A 1 195 ? -13.188 -7.460 9.812 1.00 87.69 195 SER A C 1
ATOM 1582 O O . SER A 1 195 ? -14.389 -7.589 10.038 1.00 87.69 195 SER A O 1
ATOM 1584 N N . LEU A 1 196 ? -12.281 -8.274 10.367 1.00 85.38 196 LEU A N 1
ATOM 1585 C CA . LEU A 1 196 ? -12.611 -9.369 11.290 1.00 85.38 196 LEU A CA 1
ATOM 1586 C C . LEU A 1 196 ? -12.847 -8.919 12.742 1.00 85.38 196 LEU A C 1
ATOM 1588 O O . LEU A 1 196 ? -13.325 -9.712 13.554 1.00 85.38 196 LEU A O 1
ATOM 1592 N N . TRP A 1 197 ? -12.522 -7.677 13.103 1.00 73.69 197 TRP A N 1
ATOM 1593 C CA . TRP A 1 197 ? -12.737 -7.170 14.461 1.00 73.69 197 TRP A CA 1
ATOM 1594 C C . TRP A 1 197 ? -14.174 -6.656 14.665 1.00 73.69 197 TRP A C 1
ATOM 1596 O O . TRP A 1 197 ? -14.646 -5.884 13.827 1.00 73.69 197 TRP A O 1
ATOM 1606 N N . PRO A 1 198 ? -14.855 -6.986 15.785 1.00 68.44 198 PRO A N 1
ATOM 1607 C CA . PRO A 1 198 ? -14.453 -7.841 16.904 1.00 68.44 198 PRO A CA 1
ATOM 1608 C C . PRO A 1 198 ? -14.865 -9.312 16.727 1.00 68.44 198 PRO A C 1
ATOM 1610 O O . PRO A 1 198 ? -14.707 -10.087 17.658 1.00 68.44 198 PRO A O 1
ATOM 1613 N N . ARG A 1 199 ? -15.403 -9.735 15.573 1.00 61.47 199 ARG A N 1
ATOM 1614 C CA . ARG A 1 199 ? -15.919 -11.105 15.353 1.00 61.47 199 ARG A CA 1
ATOM 1615 C C . ARG A 1 199 ? -14.904 -12.220 15.646 1.00 61.47 199 ARG A C 1
ATOM 1617 O O . ARG A 1 199 ? -15.314 -13.306 16.044 1.00 61.47 199 ARG A O 1
ATOM 1624 N N . GLY A 1 200 ? -13.604 -11.955 15.486 1.00 53.34 200 GLY A N 1
ATOM 1625 C CA . GLY A 1 200 ? -12.511 -12.858 15.887 1.00 53.34 200 GLY A CA 1
ATOM 1626 C C . GLY A 1 200 ? -12.141 -12.814 17.380 1.00 53.34 200 GLY A C 1
ATOM 1627 O O . GLY A 1 200 ? -11.429 -13.686 17.866 1.00 53.34 200 GLY A O 1
ATOM 1628 N N . HIS A 1 201 ? -12.643 -11.822 18.114 1.00 47.00 201 HIS A N 1
ATOM 1629 C CA . HIS A 1 201 ? -12.484 -11.609 19.548 1.00 47.00 201 HIS A CA 1
ATOM 1630 C C . HIS A 1 201 ? -13.797 -11.950 20.264 1.00 47.00 201 HIS A C 1
ATOM 1632 O O . HIS A 1 201 ? -14.533 -11.079 20.728 1.00 47.00 201 HIS A O 1
ATOM 1638 N N . ARG A 1 202 ? -14.081 -13.245 20.446 1.00 40.06 202 ARG A N 1
ATOM 1639 C CA . ARG A 1 202 ? -14.706 -13.586 21.726 1.00 40.06 202 ARG A CA 1
ATOM 1640 C C . ARG A 1 202 ? -13.625 -13.349 22.780 1.00 40.06 202 ARG A C 1
ATOM 1642 O O . ARG A 1 202 ? -12.572 -13.983 22.678 1.00 40.06 202 ARG A O 1
ATOM 1649 N N . PRO A 1 203 ? -13.807 -12.439 23.754 1.00 38.66 203 PRO A N 1
ATOM 1650 C CA . PRO A 1 203 ? -13.001 -12.538 24.960 1.00 38.66 203 PRO A CA 1
ATOM 1651 C C . PRO A 1 203 ? -13.173 -13.970 25.496 1.00 38.66 203 PRO A C 1
ATOM 1653 O O . PRO A 1 203 ? -14.270 -14.520 25.356 1.00 38.66 203 PRO A O 1
ATOM 1656 N N . PRO A 1 204 ? -12.128 -14.614 26.043 1.00 40.00 204 PRO A N 1
ATOM 1657 C CA . PRO A 1 204 ? -12.333 -15.870 26.750 1.00 40.00 204 PRO A CA 1
ATOM 1658 C C . PRO A 1 204 ? -13.457 -15.645 27.766 1.00 40.00 204 PRO A C 1
ATOM 1660 O O . PRO A 1 204 ? -13.417 -14.665 28.514 1.00 40.00 204 PRO A O 1
ATOM 1663 N N . ASP A 1 205 ? -14.488 -16.491 27.721 1.00 48.19 205 ASP A N 1
ATOM 1664 C CA . ASP A 1 205 ? -15.594 -16.468 28.676 1.00 48.19 205 ASP A CA 1
ATOM 1665 C C . ASP A 1 205 ? -14.991 -16.506 30.089 1.00 48.19 205 ASP A C 1
ATOM 1667 O O . ASP A 1 205 ? -14.478 -17.536 30.524 1.00 48.19 205 ASP A O 1
ATOM 1671 N N . GLY A 1 206 ? -14.942 -15.358 30.774 1.00 47.16 206 GLY A N 1
ATOM 1672 C CA . GLY A 1 206 ? -14.179 -15.281 32.022 1.00 47.16 206 GLY A CA 1
ATOM 1673 C C . GLY A 1 206 ? -14.014 -13.924 32.707 1.00 47.16 206 GLY A C 1
ATOM 1674 O O . GLY A 1 206 ? -13.441 -13.892 33.788 1.00 47.16 206 GLY A O 1
ATOM 1675 N N . MET A 1 207 ? -14.520 -12.812 32.165 1.00 41.75 207 MET A N 1
ATOM 1676 C CA . MET A 1 207 ? -14.622 -11.556 32.931 1.00 41.75 207 MET A CA 1
ATOM 1677 C C . MET A 1 207 ? -16.029 -10.961 32.850 1.00 41.75 207 MET A C 1
ATOM 1679 O O . MET A 1 207 ? -16.237 -9.828 32.428 1.00 41.75 207 MET A O 1
ATOM 1683 N N . GLN A 1 208 ? -17.014 -11.749 33.283 1.00 46.44 208 GLN A N 1
ATOM 1684 C CA . GLN A 1 208 ? -18.141 -11.191 34.026 1.00 46.44 208 GLN A CA 1
ATOM 1685 C C . GLN A 1 208 ? -17.848 -11.383 35.514 1.00 46.44 208 GLN A C 1
ATOM 1687 O O . GLN A 1 208 ? -17.673 -12.509 35.971 1.00 46.44 208 GLN A O 1
ATOM 1692 N N . GLY A 1 209 ? -17.794 -10.283 36.257 1.00 37.88 209 GLY A N 1
ATOM 1693 C CA . GLY A 1 209 ? -17.684 -10.285 37.713 1.00 37.88 209 GLY A CA 1
ATOM 1694 C C . GLY A 1 209 ? -16.928 -9.050 38.190 1.00 37.88 209 GLY A C 1
ATOM 1695 O O . GLY A 1 209 ? -15.735 -8.938 37.967 1.00 37.88 209 GLY A O 1
ATOM 1696 N N . GLY A 1 210 ? -17.541 -8.062 38.819 1.00 32.38 210 GLY A N 1
ATOM 1697 C CA . GLY A 1 210 ? -18.934 -7.887 39.185 1.00 32.38 210 GLY A CA 1
ATOM 1698 C C . GLY A 1 210 ? -19.101 -6.448 39.659 1.00 32.38 210 GLY A C 1
ATOM 1699 O O . GLY A 1 210 ? -18.175 -5.856 40.209 1.00 32.38 210 GLY A O 1
ATOM 1700 N N . SER A 1 211 ? -20.272 -5.880 39.409 1.00 40.19 211 SER A N 1
ATOM 1701 C CA . SER A 1 211 ? -20.723 -4.708 40.144 1.00 40.19 211 SER A CA 1
ATOM 1702 C C . SER A 1 211 ? -21.205 -5.167 41.517 1.00 40.19 211 SER A C 1
ATOM 1704 O O . SER A 1 211 ? -22.150 -5.951 41.595 1.00 40.19 211 SER A O 1
ATOM 1706 N N . ALA A 1 212 ? -20.557 -4.670 42.564 1.00 37.34 212 ALA A N 1
ATOM 1707 C CA . ALA A 1 212 ? -21.148 -4.352 43.860 1.00 37.34 212 ALA A CA 1
ATOM 1708 C C . ALA A 1 212 ? -20.256 -3.302 44.529 1.00 37.34 212 ALA A C 1
ATOM 1710 O O . ALA A 1 212 ? -19.033 -3.554 44.613 1.00 37.34 212 ALA A O 1
#

Foldseek 3Di:
DQCQLLVVLLCVVQPADWDDDPVDSQAIWGFGDDPVGTWIWHWDFDQDPVRDTFIKIKTKDKAFAPWFKKKKWAAFPDPDDDDPDDDLVVSVVRTPMDIPDPVVVRQLSRPVLLVVLCVVCSQKMWIWGAPDVTHRMIMIMIMGGPVPAFAQADPVRHGDDPVDPPSSVSSVPRCNNVNVVSSNVSSVSSRVSNRCPPVVDPPPPDPDDDDD

Sequence (212 aa):
MNWNDSLYWYWRERGGEFFASMVWKDSGLLFLDMPMGPALIQCELVPGRSGMLHREIAITLRASMEQPYYLIVRRERFSGREDEESGVFELSVRRNIRSSDPARTPYLLQNPRLQELLRAEPGAWLQISPLQTGAQEHLVSVRKDAEHLEESVDSRGRAAGRDVPNQRKLYAESGFREQMDGLVEMAQTARDWASLWPRGHRPPDGMQGGSA